Protein AF-A0A839K6C9-F1 (afdb_monomer)

Mean predicted aligned error: 11.96 Å

Solvent-accessible surface area (backbone atoms only — not comparable to full-atom values): 11323 Å² total; per-residue (Å²): 130,83,87,61,96,71,47,70,65,51,48,46,50,73,73,45,67,49,39,46,59,34,72,79,40,53,45,72,58,36,53,51,43,54,54,34,65,72,71,66,47,64,78,58,43,37,62,74,70,63,67,41,96,78,53,93,66,83,67,60,60,38,43,34,44,46,76,67,57,41,56,49,30,36,72,76,70,72,47,45,69,76,54,70,70,45,62,40,71,82,33,51,26,37,64,89,76,75,40,60,39,27,41,30,74,45,50,65,75,45,98,58,79,79,66,88,75,75,49,42,79,82,38,61,43,75,78,55,79,68,84,68,55,74,72,52,48,56,54,36,33,53,50,18,45,53,51,50,50,43,41,69,43,86,71,73,60,71,43,66,68,55,54,51,51,51,51,52,49,52,55,70,70,42,98,77,73,90,84,78,96,74,90,89,85,133

Nearest PDB structures (foldseek):
  8vct-assembly1_X  TM=7.899E-01  e=7.141E-06  Escherichia coli
  8glu-assembly1_X  TM=8.235E-01  e=1.811E-05  Escherichia coli
  8glx-assembly1_X  TM=8.070E-01  e=4.866E-05  Escherichia coli

Sequence (186 aa):
MPDYQYTSDYFVHKHTLFPYIASFLPEDRAREISALMKDGQVSLIYNKSGLISSCSINQNRQFRYCPECMKEDIQNFGEMYWHRLHQITEVLICPKHKVPLQNSRVLMRGAYRQSFIAADEENCISNEAIGFSPDAIEKLFMIAEDVQQVLTREFTYQNIDKHNLSHTIAIISSPTGILNAEIFFG

Foldseek 3Di:
DDDDPDDLVNCCQPVAQLLLLLLPDAPVLSVVLSVCSSVVVVVVNCVSSVVPPPPPDDADQFQKDDPVQQVVCCVPPVFGARDNLSRPRLQQADLVPLAGIAGWPHTCDDPDVPDDDGPDPNRRDGPDGDDDDPVVSVVSSVVSVVSVCSSNDNDDRDDVVNVVVVVVVVVVPDPDDDDDPDDDDD

pLDDT: mean 76.62, std 17.97, range [31.06, 95.12]

Structure (mmCIF, N/CA/C/O backbone):
data_AF-A0A839K6C9-F1
#
_entry.id   AF-A0A839K6C9-F1
#
loop_
_atom_site.group_PDB
_atom_site.id
_atom_site.type_symbol
_atom_site.label_atom_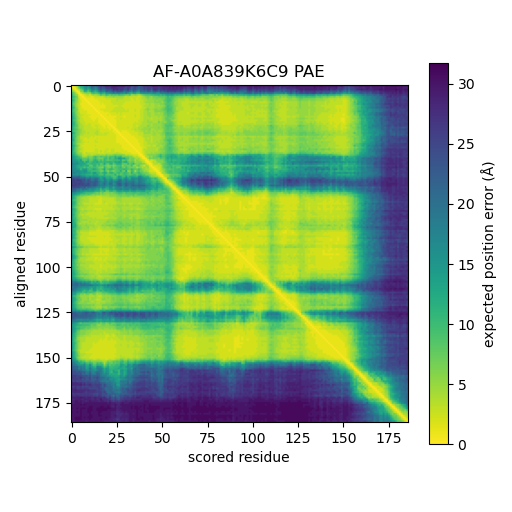id
_atom_site.label_alt_id
_atom_site.label_comp_id
_atom_site.label_asym_id
_atom_site.label_entity_id
_atom_site.label_seq_id
_atom_site.pdbx_PDB_ins_code
_atom_site.Cartn_x
_atom_site.Cartn_y
_atom_site.Cartn_z
_atom_site.occupancy
_atom_site.B_iso_or_equiv
_atom_site.auth_seq_id
_atom_site.auth_comp_id
_atom_site.auth_asym_id
_atom_site.auth_atom_id
_atom_site.pdbx_PDB_model_num
ATOM 1 N N . MET A 1 1 ? -5.765 5.022 -33.689 1.00 49.16 1 MET A N 1
ATOM 2 C CA . MET A 1 1 ? -6.594 4.245 -32.741 1.00 49.16 1 MET A CA 1
ATOM 3 C C . MET A 1 1 ? -7.208 5.249 -31.781 1.00 49.16 1 MET A C 1
ATOM 5 O O . MET A 1 1 ? -6.480 6.169 -31.435 1.00 49.16 1 MET A O 1
ATOM 9 N N . PRO A 1 2 ? -8.511 5.181 -31.469 1.00 49.47 2 PRO A N 1
ATOM 10 C CA . PRO A 1 2 ? -9.180 6.236 -30.711 1.00 49.47 2 PRO A CA 1
ATOM 11 C C . PRO A 1 2 ? -8.609 6.321 -29.290 1.00 49.47 2 PRO A C 1
ATOM 13 O O . PRO A 1 2 ? -8.255 5.293 -28.714 1.00 49.47 2 PRO A O 1
ATOM 16 N N . ASP A 1 3 ? -8.503 7.543 -28.768 1.00 52.16 3 ASP A N 1
ATOM 17 C CA . ASP A 1 3 ? -7.968 7.872 -27.445 1.00 52.16 3 ASP A CA 1
ATOM 18 C C . ASP A 1 3 ? -8.786 7.191 -26.339 1.00 52.16 3 ASP A C 1
ATOM 20 O O . ASP A 1 3 ? -9.810 7.696 -25.878 1.00 52.16 3 ASP A O 1
ATOM 24 N N . TYR A 1 4 ? -8.359 6.001 -25.924 1.00 62.62 4 TYR A N 1
ATOM 25 C CA . TYR A 1 4 ? -8.931 5.332 -24.765 1.00 62.62 4 TYR A CA 1
ATOM 26 C C . TYR A 1 4 ? -8.507 6.105 -23.511 1.00 62.62 4 TYR A C 1
ATOM 28 O O . TYR A 1 4 ? -7.316 6.303 -23.275 1.00 62.62 4 TYR A O 1
ATOM 36 N N . GLN A 1 5 ? -9.473 6.512 -22.681 1.00 73.25 5 GLN A N 1
ATOM 37 C CA . GLN A 1 5 ? -9.220 7.226 -21.418 1.00 73.25 5 GLN A CA 1
ATOM 38 C C . GLN A 1 5 ? -8.332 6.419 -20.447 1.00 73.25 5 GLN A C 1
ATOM 40 O O . GLN A 1 5 ? -7.712 6.984 -19.546 1.00 73.25 5 GLN A O 1
ATOM 45 N N . TYR A 1 6 ? -8.243 5.102 -20.654 1.00 85.81 6 TYR A N 1
ATOM 46 C CA . TYR A 1 6 ? -7.467 4.175 -19.842 1.00 85.81 6 TYR A CA 1
ATOM 47 C C . TYR A 1 6 ? -6.389 3.489 -20.680 1.00 85.81 6 TYR A C 1
ATOM 49 O O . TYR A 1 6 ? -6.687 2.767 -21.630 1.00 85.81 6 TYR A O 1
ATOM 57 N N . THR A 1 7 ? -5.129 3.690 -20.301 1.00 89.94 7 THR A N 1
ATOM 58 C CA . THR A 1 7 ? -3.962 3.042 -20.913 1.00 89.94 7 THR A CA 1
ATOM 59 C C . THR A 1 7 ? -3.408 1.949 -20.000 1.00 89.94 7 THR A C 1
ATOM 61 O O . THR A 1 7 ? -3.684 1.910 -18.800 1.00 89.94 7 THR A O 1
ATOM 64 N N . SER A 1 8 ? -2.564 1.065 -20.533 1.00 88.38 8 SER A N 1
ATOM 65 C CA . SER A 1 8 ? -1.833 0.106 -19.697 1.00 88.38 8 SER A CA 1
ATOM 66 C C . SER A 1 8 ? -0.989 0.812 -18.627 1.00 88.38 8 SER A C 1
ATOM 68 O O . SER A 1 8 ? -0.921 0.361 -17.487 1.00 88.38 8 SER A O 1
ATOM 70 N N . ASP A 1 9 ? -0.392 1.958 -18.970 1.00 87.12 9 ASP A N 1
ATOM 71 C CA . ASP A 1 9 ? 0.349 2.800 -18.028 1.00 87.12 9 ASP A CA 1
ATOM 72 C C . ASP A 1 9 ? -0.535 3.340 -16.908 1.00 87.12 9 ASP A C 1
ATOM 74 O O . ASP A 1 9 ? -0.111 3.333 -15.752 1.00 87.12 9 ASP A O 1
ATOM 78 N N . TYR A 1 10 ? -1.766 3.750 -17.225 1.00 88.50 10 TYR A N 1
ATOM 79 C CA . TYR A 1 10 ? -2.731 4.195 -16.225 1.00 88.50 10 TYR A CA 1
ATOM 80 C C . TYR A 1 10 ? -2.975 3.108 -15.171 1.00 88.50 10 TYR A C 1
ATOM 82 O O . TYR A 1 10 ? -2.842 3.373 -13.975 1.00 88.50 10 TYR A O 1
ATOM 90 N N . PHE A 1 11 ? -3.248 1.869 -15.593 1.00 88.94 11 PHE A N 1
ATOM 91 C CA . PHE A 1 11 ? -3.470 0.766 -14.656 1.00 88.94 11 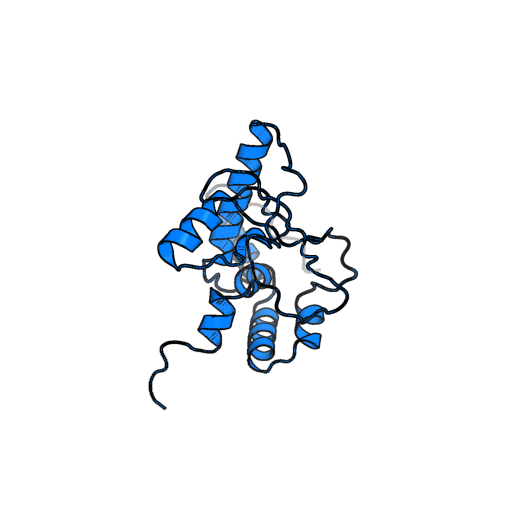PHE A CA 1
ATOM 92 C C . PHE A 1 11 ? -2.224 0.444 -13.831 1.00 88.94 11 PHE A C 1
ATOM 94 O O . PHE A 1 11 ? -2.318 0.325 -12.609 1.00 88.94 11 PHE A O 1
ATOM 101 N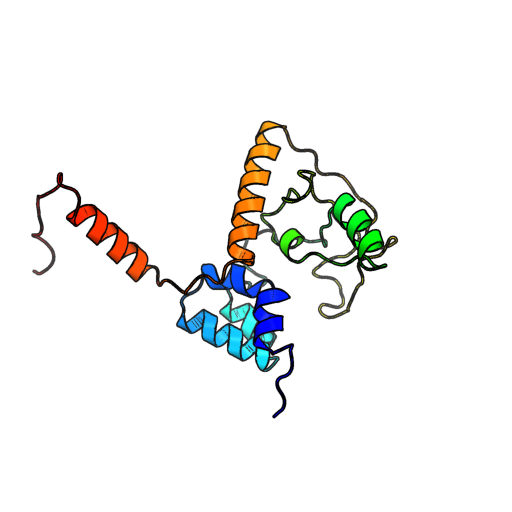 N . VAL A 1 12 ? -1.047 0.386 -14.460 1.00 88.25 12 VAL A N 1
ATOM 102 C CA . VAL A 1 12 ? 0.216 0.126 -13.754 1.00 88.25 12 VAL A CA 1
ATOM 103 C C . VAL A 1 12 ? 0.473 1.185 -12.675 1.00 88.25 12 VAL A C 1
ATOM 105 O O . VAL A 1 12 ? 0.740 0.831 -11.529 1.00 88.25 12 VAL A O 1
ATOM 108 N N . HIS A 1 13 ? 0.327 2.476 -12.975 1.00 87.62 13 HIS A N 1
ATOM 109 C CA . HIS A 1 13 ? 0.690 3.537 -12.029 1.00 87.62 13 HIS A CA 1
ATOM 110 C C . HIS A 1 13 ? -0.411 3.861 -11.008 1.00 87.62 13 HIS A C 1
ATOM 112 O O . HIS A 1 13 ? -0.105 4.232 -9.872 1.00 87.62 13 HIS A O 1
ATOM 118 N N . LYS A 1 14 ? -1.695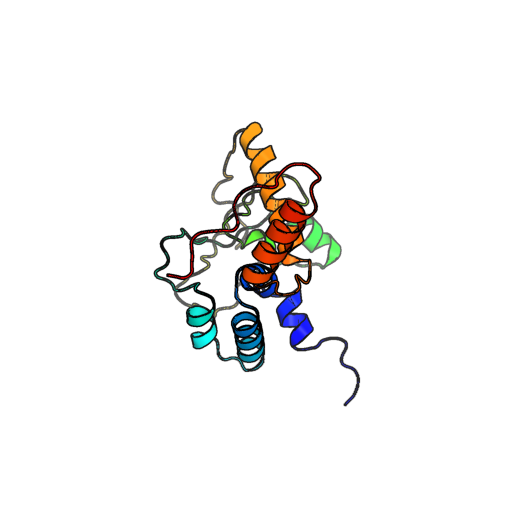 3.722 -11.361 1.00 88.88 14 LYS A N 1
ATOM 119 C CA . LYS A 1 14 ? -2.815 4.102 -10.478 1.00 88.88 14 LYS A CA 1
ATOM 120 C C . LYS A 1 14 ? -3.438 2.929 -9.722 1.00 88.88 14 LYS A C 1
ATOM 122 O O . LYS A 1 14 ? -3.958 3.145 -8.631 1.00 88.88 14 LYS A O 1
ATOM 127 N N . HIS A 1 15 ? -3.321 1.701 -10.230 1.00 88.81 15 HIS A N 1
ATOM 128 C CA . HIS A 1 15 ? -3.989 0.523 -9.660 1.00 88.81 15 HIS A CA 1
ATOM 129 C C . HIS A 1 15 ? -3.031 -0.558 -9.143 1.00 88.81 15 HIS A C 1
ATOM 131 O O . HIS A 1 15 ? -3.479 -1.610 -8.697 1.00 88.81 15 HIS A O 1
ATOM 137 N N . THR A 1 16 ? -1.719 -0.308 -9.136 1.00 89.00 16 THR A N 1
ATOM 138 C CA . THR A 1 16 ? -0.738 -1.234 -8.546 1.00 89.00 16 THR A CA 1
ATOM 139 C C . THR A 1 16 ? 0.179 -0.535 -7.540 1.00 89.00 16 THR A C 1
ATOM 141 O O . THR A 1 16 ? 0.130 0.687 -7.379 1.00 89.00 16 THR A O 1
ATOM 144 N N . LEU A 1 17 ? 1.015 -1.318 -6.852 1.00 88.25 17 LEU A N 1
ATOM 145 C CA . LEU A 1 17 ? 2.085 -0.822 -5.976 1.00 88.25 17 LEU A CA 1
ATOM 146 C C . LEU A 1 17 ? 3.381 -0.487 -6.734 1.00 88.25 17 LEU A C 1
ATOM 148 O O . LEU A 1 17 ? 4.384 -0.157 -6.103 1.00 88.25 17 LEU A O 1
ATOM 152 N N . PHE A 1 18 ? 3.375 -0.555 -8.071 1.00 87.38 18 PHE A N 1
ATOM 153 C CA . PHE A 1 18 ? 4.552 -0.301 -8.900 1.00 87.38 18 PHE A CA 1
ATOM 154 C C . PHE A 1 18 ? 5.250 1.034 -8.593 1.00 87.38 18 PHE A C 1
ATOM 156 O O . PHE A 1 18 ? 6.454 0.977 -8.377 1.00 87.38 18 PHE A O 1
ATOM 163 N N . PRO A 1 19 ? 4.570 2.198 -8.470 1.00 88.44 19 PRO A N 1
ATOM 164 C CA . PRO A 1 19 ? 5.258 3.467 -8.190 1.00 88.44 19 PRO A CA 1
ATOM 165 C C . PRO A 1 19 ? 6.061 3.453 -6.885 1.00 88.44 19 PRO A C 1
ATOM 167 O O . PRO A 1 19 ? 7.173 3.975 -6.822 1.00 88.44 19 PRO A O 1
ATOM 170 N N . TYR A 1 20 ? 5.522 2.797 -5.854 1.00 86.50 20 TYR A N 1
ATOM 171 C CA . TYR A 1 20 ? 6.200 2.662 -4.571 1.00 86.50 20 TYR A CA 1
ATOM 172 C C . TYR A 1 20 ? 7.453 1.795 -4.695 1.00 86.50 20 TYR A C 1
ATOM 174 O O . TYR A 1 20 ? 8.535 2.220 -4.311 1.00 86.50 20 TYR A O 1
ATOM 182 N N . ILE A 1 21 ? 7.330 0.615 -5.308 1.00 83.19 21 ILE A N 1
ATOM 183 C CA . ILE A 1 21 ? 8.463 -0.299 -5.518 1.00 83.19 21 ILE A CA 1
ATOM 184 C C . ILE A 1 21 ? 9.529 0.357 -6.402 1.00 83.19 21 ILE A C 1
ATOM 186 O O . ILE A 1 21 ? 10.720 0.301 -6.107 1.00 83.19 21 ILE A O 1
ATOM 190 N N . ALA A 1 22 ? 9.097 0.994 -7.485 1.00 84.44 22 ALA A N 1
ATOM 191 C CA . ALA A 1 22 ? 9.960 1.583 -8.492 1.00 84.44 22 ALA A CA 1
ATOM 192 C C . ALA A 1 22 ? 10.807 2.745 -7.957 1.00 84.44 22 ALA A C 1
ATOM 194 O O . ALA A 1 22 ? 11.914 2.951 -8.446 1.00 84.44 22 ALA A O 1
ATOM 195 N N . SER A 1 23 ? 10.328 3.451 -6.927 1.00 84.19 23 SER A N 1
ATOM 196 C CA . SER A 1 23 ? 11.060 4.551 -6.280 1.00 84.19 23 SER A CA 1
ATOM 197 C C . SER A 1 23 ? 12.361 4.095 -5.606 1.00 84.19 23 SER A C 1
ATOM 199 O O . SER A 1 23 ? 13.247 4.910 -5.369 1.00 84.19 23 SER A O 1
ATOM 201 N N . PHE A 1 24 ? 12.497 2.794 -5.331 1.00 81.88 24 PHE A N 1
ATOM 202 C CA . PHE A 1 24 ? 13.681 2.188 -4.714 1.00 81.88 24 PHE A CA 1
ATOM 203 C C . PHE A 1 24 ? 14.480 1.307 -5.686 1.00 81.88 24 PHE A C 1
ATOM 205 O O . PHE A 1 24 ? 15.367 0.563 -5.265 1.00 81.88 24 PHE A O 1
ATOM 212 N N . LEU A 1 25 ? 14.169 1.361 -6.986 1.00 80.81 25 LEU A N 1
ATOM 213 C CA . LEU A 1 25 ? 14.855 0.594 -8.022 1.00 80.81 25 LEU A CA 1
ATOM 214 C C . LEU A 1 25 ? 15.623 1.511 -8.986 1.00 80.81 25 LEU A C 1
ATOM 216 O O . LEU A 1 25 ? 15.194 2.634 -9.251 1.00 80.81 25 LEU A O 1
ATOM 220 N N . PRO A 1 26 ? 16.727 1.018 -9.578 1.00 82.56 26 PRO A N 1
ATOM 221 C CA . PRO A 1 26 ? 17.356 1.669 -10.720 1.00 82.56 26 PRO A CA 1
ATOM 222 C C . PRO A 1 26 ? 16.368 1.887 -11.876 1.00 82.56 26 PRO A C 1
ATOM 224 O O . PRO A 1 26 ? 15.479 1.064 -12.115 1.00 82.56 26 PRO A O 1
ATOM 227 N N . GLU A 1 27 ? 16.537 2.991 -12.606 1.00 82.31 27 GLU A N 1
ATOM 228 C CA . GLU A 1 27 ? 15.620 3.427 -13.667 1.00 82.31 27 GLU A CA 1
ATOM 229 C C . GLU A 1 27 ? 15.424 2.380 -14.771 1.00 82.31 27 GLU A C 1
ATOM 231 O O . GLU A 1 27 ? 14.301 2.105 -15.195 1.00 82.31 27 GLU A O 1
ATOM 236 N N . ASP A 1 28 ? 16.518 1.778 -15.227 1.00 83.88 28 ASP A N 1
ATOM 237 C CA . ASP A 1 28 ? 16.540 0.710 -16.222 1.00 83.88 28 ASP A CA 1
ATOM 238 C C . ASP A 1 28 ? 15.693 -0.488 -15.772 1.00 83.88 28 ASP A C 1
ATOM 240 O O . ASP A 1 28 ? 14.843 -0.975 -16.524 1.00 83.88 28 ASP A O 1
ATOM 244 N N . ARG A 1 29 ? 15.844 -0.896 -14.508 1.00 82.50 29 ARG A N 1
ATOM 245 C CA . ARG A 1 29 ? 15.092 -2.010 -13.926 1.00 82.50 29 ARG A CA 1
ATOM 246 C C . ARG A 1 29 ? 13.614 -1.679 -13.754 1.00 82.50 29 ARG A C 1
ATOM 248 O O . ARG A 1 29 ? 12.763 -2.523 -14.022 1.00 82.50 29 ARG A O 1
ATOM 255 N N . ALA A 1 30 ? 13.291 -0.465 -13.318 1.00 85.19 30 ALA A N 1
ATOM 256 C CA . ALA A 1 30 ? 11.906 -0.045 -13.155 1.00 85.19 30 ALA A CA 1
ATOM 257 C C . ALA A 1 30 ? 11.164 0.003 -14.502 1.00 85.19 30 ALA A C 1
ATOM 259 O O . ALA A 1 30 ? 10.045 -0.503 -14.605 1.00 85.19 30 ALA A O 1
ATOM 260 N N . ARG A 1 31 ? 11.804 0.522 -15.560 1.00 85.81 31 ARG A N 1
ATOM 261 C CA . ARG A 1 31 ? 11.245 0.505 -16.923 1.00 85.81 31 ARG A CA 1
ATOM 262 C C . ARG A 1 31 ? 11.022 -0.914 -17.434 1.00 85.81 31 ARG A C 1
ATOM 264 O O . ARG A 1 31 ? 9.970 -1.194 -18.005 1.00 85.81 31 ARG A O 1
ATOM 271 N N . GLU A 1 32 ? 11.978 -1.811 -17.202 1.00 87.25 32 GLU A N 1
ATOM 272 C CA . GLU A 1 32 ? 11.843 -3.217 -17.579 1.00 87.25 32 GLU A CA 1
ATOM 273 C C . GLU A 1 32 ? 10.661 -3.885 -16.858 1.00 87.25 32 GLU A C 1
ATOM 275 O O . GLU A 1 32 ? 9.840 -4.542 -17.495 1.00 87.25 32 GLU A O 1
ATOM 280 N N . ILE A 1 33 ? 10.521 -3.672 -15.546 1.00 85.00 33 ILE A N 1
ATOM 281 C CA . ILE A 1 33 ? 9.386 -4.197 -14.773 1.00 85.00 33 ILE A CA 1
ATOM 282 C C . ILE A 1 33 ? 8.061 -3.642 -15.305 1.00 85.00 33 ILE A C 1
ATOM 284 O O . ILE A 1 33 ? 7.121 -4.412 -15.488 1.00 85.00 33 ILE A O 1
ATOM 288 N N . SER A 1 34 ? 7.987 -2.341 -15.603 1.00 86.56 34 SER A N 1
ATOM 289 C CA . SER A 1 34 ? 6.789 -1.729 -16.191 1.00 86.56 34 SER A CA 1
ATOM 290 C C . SER A 1 34 ? 6.412 -2.384 -17.523 1.00 86.56 34 SER A C 1
ATOM 292 O O . SER A 1 34 ? 5.248 -2.716 -17.735 1.00 86.56 34 SER A O 1
ATOM 294 N N . ALA A 1 35 ? 7.385 -2.653 -18.400 1.00 87.12 35 ALA A N 1
ATOM 295 C CA . ALA A 1 35 ? 7.140 -3.354 -19.660 1.00 87.12 35 ALA A CA 1
ATOM 296 C C . ALA A 1 35 ? 6.624 -4.788 -19.435 1.00 87.12 35 ALA A C 1
ATOM 298 O O . ALA A 1 35 ? 5.627 -5.182 -20.038 1.00 87.12 35 ALA A O 1
ATOM 299 N N . LEU A 1 36 ? 7.230 -5.537 -18.509 1.00 86.75 36 LEU A N 1
ATOM 300 C CA . LEU A 1 36 ? 6.795 -6.896 -18.161 1.00 86.75 36 LEU A CA 1
ATOM 301 C C . LEU A 1 36 ? 5.378 -6.932 -17.567 1.00 86.75 36 LEU A C 1
ATOM 303 O O . LEU A 1 36 ? 4.632 -7.876 -17.823 1.00 86.75 36 LEU A O 1
ATOM 307 N N . MET A 1 37 ? 4.990 -5.909 -16.795 1.00 85.88 37 MET A N 1
ATOM 308 C CA . MET A 1 37 ? 3.631 -5.779 -16.249 1.00 85.88 37 MET A CA 1
ATOM 309 C C . MET A 1 37 ? 2.583 -5.590 -17.347 1.00 85.88 37 MET A C 1
ATOM 311 O O . MET A 1 37 ? 1.473 -6.097 -17.210 1.00 85.88 37 MET A O 1
ATOM 315 N N . LYS A 1 38 ? 2.936 -4.906 -18.441 1.00 85.88 38 LYS A N 1
ATOM 316 C CA . LYS A 1 38 ? 2.050 -4.710 -19.601 1.00 85.88 38 LYS A CA 1
ATOM 317 C C . LYS A 1 38 ? 1.934 -5.962 -20.470 1.00 85.88 38 LYS A C 1
ATOM 319 O O . LYS A 1 38 ? 0.901 -6.163 -21.095 1.00 85.88 38 LYS A O 1
ATOM 324 N N . ASP A 1 39 ? 2.974 -6.792 -20.479 1.00 83.88 39 ASP A N 1
ATOM 325 C CA . ASP A 1 39 ? 3.052 -8.029 -21.267 1.00 83.88 39 ASP A CA 1
ATOM 326 C C . ASP A 1 39 ? 2.517 -9.270 -20.516 1.00 83.88 39 ASP A C 1
ATOM 328 O O . ASP A 1 39 ? 2.395 -10.353 -21.077 1.00 83.88 39 ASP A O 1
ATOM 332 N N . GLY A 1 40 ? 2.178 -9.134 -19.226 1.00 74.25 40 GLY A N 1
ATOM 333 C CA . GLY A 1 40 ? 1.592 -10.214 -18.420 1.00 74.25 40 GLY A CA 1
ATOM 334 C C . GLY A 1 40 ? 2.599 -11.232 -17.865 1.00 74.25 40 GLY A C 1
ATOM 335 O O . GLY A 1 40 ? 2.207 -12.300 -17.392 1.00 74.25 40 GLY A O 1
ATOM 336 N N . GLN A 1 41 ? 3.899 -10.919 -17.859 1.00 73.31 41 GLN A N 1
ATOM 337 C CA . GLN A 1 41 ? 4.962 -11.833 -17.414 1.00 73.31 41 GLN A CA 1
ATOM 338 C C . GLN A 1 41 ? 5.179 -11.802 -15.885 1.00 73.31 41 GLN A C 1
ATOM 340 O O . GLN A 1 41 ? 6.220 -11.383 -15.371 1.00 73.31 41 GLN A O 1
ATOM 345 N N . VAL A 1 42 ? 4.178 -12.283 -15.138 1.00 67.88 42 VAL A N 1
ATOM 346 C CA . VAL A 1 42 ? 4.087 -12.212 -13.662 1.00 67.88 42 VAL A CA 1
ATOM 347 C C . VAL A 1 42 ? 5.287 -12.832 -12.928 1.00 67.88 42 VAL A C 1
ATOM 349 O O . VAL A 1 42 ? 5.764 -12.277 -11.938 1.00 67.88 42 VAL A O 1
ATOM 352 N N . SER A 1 43 ? 5.815 -13.965 -13.399 1.00 64.69 43 SER A N 1
ATOM 353 C CA . SER A 1 43 ? 6.911 -14.690 -12.729 1.00 64.69 43 SER A CA 1
ATOM 354 C C . SER A 1 43 ? 8.245 -13.928 -12.728 1.00 64.69 43 SER A C 1
ATOM 356 O O . SER A 1 43 ? 9.019 -14.032 -11.773 1.00 64.69 43 SER A O 1
ATOM 358 N N . LEU A 1 44 ? 8.514 -13.134 -13.767 1.00 64.25 44 LEU A N 1
ATOM 359 C CA . LEU A 1 44 ? 9.744 -12.348 -13.894 1.00 64.25 44 LEU A CA 1
ATOM 360 C C . LEU A 1 44 ? 9.702 -11.078 -13.037 1.00 64.25 44 LEU A C 1
ATOM 362 O O . LEU A 1 44 ? 10.736 -10.654 -12.518 1.00 64.25 44 LEU A O 1
ATOM 366 N N . ILE A 1 45 ? 8.508 -10.518 -12.823 1.00 66.25 45 ILE A N 1
ATOM 367 C CA . ILE A 1 45 ? 8.298 -9.301 -12.028 1.00 66.25 45 ILE A CA 1
ATOM 368 C C . ILE A 1 45 ? 8.700 -9.518 -10.566 1.00 66.25 45 ILE A C 1
ATOM 370 O O . ILE A 1 45 ? 9.413 -8.689 -10.002 1.00 66.25 45 ILE A O 1
ATOM 374 N N . TYR A 1 46 ? 8.320 -10.642 -9.949 1.00 65.38 46 TYR A N 1
ATOM 375 C CA . TYR A 1 46 ? 8.683 -10.932 -8.551 1.00 65.38 46 TYR A CA 1
ATOM 376 C C . TYR A 1 46 ? 10.194 -11.082 -8.344 1.00 65.38 46 TYR A C 1
ATOM 378 O O . TYR A 1 46 ? 10.726 -10.619 -7.339 1.00 65.38 46 TYR A O 1
ATOM 386 N N . ASN A 1 47 ? 10.891 -11.691 -9.307 1.00 63.44 47 ASN A N 1
ATOM 387 C CA . ASN A 1 47 ? 12.342 -11.848 -9.241 1.00 63.44 47 ASN A CA 1
ATOM 388 C C . ASN A 1 47 ? 13.063 -10.507 -9.426 1.00 63.44 47 ASN A C 1
ATOM 390 O O . ASN A 1 47 ? 13.949 -10.169 -8.646 1.00 63.44 47 ASN A O 1
ATOM 394 N N . LYS A 1 48 ? 12.658 -9.710 -10.424 1.00 63.00 48 LYS A N 1
ATOM 395 C CA . LYS A 1 48 ? 13.306 -8.427 -10.740 1.00 63.00 48 LYS A CA 1
ATOM 396 C C . LYS A 1 48 ? 12.982 -7.315 -9.741 1.00 63.00 48 LYS A C 1
ATOM 398 O O . LYS A 1 48 ? 13.828 -6.460 -9.502 1.00 63.00 48 LYS A O 1
ATOM 403 N N . SER A 1 49 ? 11.803 -7.333 -9.123 1.00 58.59 49 SER A N 1
ATOM 404 C CA . SER A 1 49 ? 11.428 -6.365 -8.077 1.00 58.59 49 SER A CA 1
ATOM 405 C C . SER A 1 49 ? 12.124 -6.608 -6.735 1.00 58.59 49 SER A C 1
ATOM 407 O O . SER A 1 49 ? 11.987 -5.792 -5.831 1.00 58.59 49 SER A O 1
ATOM 409 N N . GLY A 1 50 ? 12.848 -7.723 -6.572 1.00 60.12 50 GLY A N 1
ATOM 410 C CA . GLY A 1 50 ? 13.444 -8.097 -5.288 1.00 60.12 50 GLY A CA 1
ATOM 411 C C . GLY A 1 50 ? 12.416 -8.531 -4.236 1.00 60.12 50 GLY A C 1
ATOM 412 O O . GLY A 1 50 ? 12.793 -8.860 -3.117 1.00 60.12 50 GLY A O 1
ATOM 413 N N . LEU A 1 51 ? 11.127 -8.615 -4.592 1.00 61.34 51 LEU A N 1
ATOM 414 C CA . LEU A 1 51 ? 10.033 -9.082 -3.729 1.00 61.34 51 LEU A CA 1
ATOM 415 C C . LEU A 1 51 ? 9.952 -10.616 -3.664 1.00 61.34 51 LEU A C 1
ATOM 417 O O . LEU A 1 51 ? 8.868 -11.200 -3.543 1.00 61.34 51 LEU A O 1
ATOM 421 N N . ILE A 1 52 ? 11.103 -11.283 -3.774 1.00 55.84 52 ILE A N 1
ATOM 422 C CA . ILE A 1 52 ? 11.208 -12.739 -3.750 1.00 55.84 52 ILE A CA 1
ATOM 423 C C . ILE A 1 52 ? 10.650 -13.238 -2.413 1.00 55.84 52 ILE A C 1
ATOM 425 O O . ILE A 1 52 ? 10.888 -12.663 -1.353 1.00 55.84 52 ILE A O 1
ATOM 429 N N . SER A 1 53 ? 9.915 -14.349 -2.462 1.00 48.75 53 SER A N 1
ATOM 430 C CA . SER A 1 53 ? 9.246 -14.972 -1.305 1.00 48.75 53 SER A CA 1
ATOM 431 C C . SER A 1 53 ? 10.190 -15.404 -0.165 1.00 48.75 53 SER A C 1
ATOM 433 O O . SER A 1 53 ? 9.709 -15.889 0.852 1.00 48.75 53 SER A O 1
ATOM 435 N N . SER A 1 54 ? 11.507 -15.259 -0.340 1.00 46.31 54 SER A N 1
ATOM 436 C CA . SER A 1 54 ? 12.564 -15.563 0.630 1.00 46.31 54 SER A CA 1
ATOM 437 C C . SER A 1 54 ? 13.160 -14.322 1.309 1.00 46.31 54 SER A C 1
ATOM 439 O O . SER A 1 54 ? 14.080 -14.463 2.111 1.00 46.31 54 SER A O 1
ATOM 441 N N . CYS A 1 55 ? 12.694 -13.107 0.993 1.00 45.47 55 CYS A N 1
ATOM 442 C CA . CYS A 1 55 ? 13.134 -11.907 1.703 1.00 45.47 55 CYS A CA 1
ATOM 443 C C . CYS A 1 55 ? 12.619 -11.938 3.149 1.00 45.47 55 CYS A C 1
ATOM 445 O O . CYS A 1 55 ? 11.430 -12.127 3.385 1.00 45.47 55 CYS A O 1
ATOM 447 N N . SER A 1 56 ? 13.517 -11.708 4.112 1.00 49.25 56 SER A N 1
ATOM 448 C CA . SER A 1 56 ? 13.281 -11.781 5.567 1.00 49.25 56 SER A CA 1
ATOM 449 C C . SER A 1 56 ? 12.325 -10.708 6.130 1.00 49.25 56 SER A C 1
ATOM 451 O O . SER A 1 56 ? 12.263 -10.501 7.342 1.00 49.25 56 SER A O 1
ATOM 453 N N . ILE A 1 57 ? 11.600 -10.001 5.262 1.00 57.72 57 ILE A N 1
ATOM 454 C CA . ILE A 1 57 ? 10.639 -8.963 5.625 1.00 57.72 57 ILE A CA 1
ATOM 455 C C . ILE A 1 57 ? 9.293 -9.657 5.840 1.00 57.72 57 ILE A C 1
ATOM 457 O O . ILE A 1 57 ? 8.774 -10.310 4.933 1.00 57.72 57 ILE A O 1
ATOM 461 N N . ASN A 1 58 ? 8.731 -9.530 7.043 1.00 62.66 58 ASN A N 1
ATOM 462 C CA . ASN A 1 58 ? 7.418 -10.081 7.371 1.00 62.66 58 ASN A CA 1
ATOM 463 C C . ASN A 1 58 ? 6.341 -9.393 6.527 1.00 62.66 58 ASN A C 1
ATOM 465 O O . ASN A 1 58 ? 5.852 -8.326 6.880 1.00 62.66 58 ASN A O 1
ATOM 469 N N . GLN A 1 59 ? 5.982 -10.004 5.400 1.00 69.00 59 GLN A N 1
ATOM 470 C CA . GLN A 1 59 ? 4.889 -9.523 4.566 1.00 69.00 59 GLN A CA 1
ATOM 471 C C . GLN A 1 59 ? 3.551 -9.661 5.293 1.00 69.00 59 GLN A C 1
ATOM 473 O O . GLN A 1 59 ? 3.354 -10.562 6.116 1.00 69.00 59 GLN A O 1
ATOM 478 N N . ASN A 1 60 ? 2.608 -8.798 4.921 1.00 76.19 60 ASN A N 1
ATOM 479 C CA . ASN A 1 60 ? 1.226 -8.898 5.363 1.00 76.19 60 ASN A CA 1
ATOM 480 C C . ASN A 1 60 ? 0.666 -10.286 5.048 1.00 76.19 60 ASN A C 1
ATOM 482 O O . ASN A 1 60 ? 0.607 -10.717 3.895 1.00 76.19 60 ASN A O 1
ATOM 486 N N . ARG A 1 61 ? 0.264 -11.007 6.096 1.00 82.94 61 ARG A N 1
ATOM 487 C CA . ARG A 1 61 ? -0.358 -12.327 5.945 1.00 82.94 61 ARG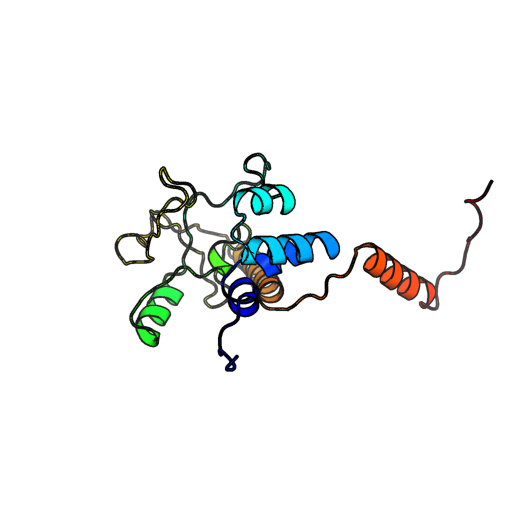 A CA 1
ATOM 488 C C . ARG A 1 61 ? -1.800 -12.209 5.475 1.00 82.94 61 ARG A C 1
ATOM 490 O O . ARG A 1 61 ? -2.257 -13.059 4.717 1.00 82.94 61 ARG A O 1
ATOM 497 N N . GLN A 1 62 ? -2.486 -11.158 5.912 1.00 87.94 62 GLN A N 1
ATOM 498 C CA . GLN A 1 62 ? -3.891 -10.883 5.638 1.00 87.94 62 GLN A CA 1
ATOM 499 C C . GLN A 1 62 ? -4.042 -9.544 4.924 1.00 87.94 62 GLN A C 1
ATOM 501 O O . GLN A 1 62 ? -3.215 -8.650 5.116 1.00 87.94 62 GLN A O 1
ATOM 506 N N . PHE A 1 63 ? -5.101 -9.396 4.128 1.00 89.38 63 PHE A N 1
ATOM 507 C CA . PHE A 1 63 ? -5.458 -8.084 3.593 1.00 89.38 63 PHE A CA 1
ATOM 508 C C . PHE A 1 63 ? -5.860 -7.156 4.731 1.00 89.38 63 PHE A C 1
ATOM 510 O O . PHE A 1 63 ? -6.556 -7.574 5.663 1.00 89.38 63 PHE A O 1
ATOM 517 N N . ARG A 1 64 ? -5.437 -5.896 4.640 1.00 91.56 64 ARG A N 1
ATOM 518 C CA . ARG A 1 64 ? -5.753 -4.871 5.636 1.00 91.56 64 ARG A CA 1
ATOM 519 C C . ARG A 1 64 ? -6.762 -3.870 5.116 1.00 91.56 64 ARG A C 1
ATOM 521 O O . ARG A 1 64 ? -6.778 -3.554 3.926 1.00 91.56 64 ARG A O 1
ATOM 528 N N . TYR A 1 65 ? -7.577 -3.344 6.019 1.00 92.88 65 TYR A N 1
ATOM 529 C CA . TYR A 1 65 ? -8.590 -2.355 5.687 1.00 92.88 65 TYR A CA 1
ATOM 530 C C . TYR A 1 65 ? -8.804 -1.338 6.807 1.00 92.88 65 TYR A C 1
ATOM 532 O O . TYR A 1 65 ? -8.426 -1.554 7.957 1.00 92.88 65 TYR A O 1
ATOM 540 N N . CYS A 1 66 ? -9.414 -0.212 6.442 1.00 93.69 66 CYS A N 1
ATOM 541 C CA . CYS A 1 66 ? -9.887 0.800 7.376 1.00 93.69 66 CYS A CA 1
ATOM 542 C C . CYS A 1 66 ? -11.421 0.713 7.437 1.00 93.69 66 CYS A C 1
ATOM 544 O O . CYS A 1 66 ? -12.050 0.824 6.380 1.00 93.69 66 CYS A O 1
ATOM 546 N N . PRO A 1 67 ? -12.035 0.546 8.622 1.00 91.44 67 PRO A N 1
ATOM 547 C CA . PRO A 1 67 ? -13.492 0.463 8.742 1.00 91.44 67 PRO A CA 1
ATOM 548 C C . PRO A 1 67 ? -14.193 1.765 8.325 1.00 91.44 67 PRO A C 1
ATOM 550 O O . PRO A 1 67 ? -15.298 1.722 7.794 1.00 91.44 67 PRO A O 1
ATOM 553 N N . GLU A 1 68 ? -13.550 2.922 8.511 1.00 93.81 68 GLU A N 1
ATOM 554 C CA . GLU A 1 68 ? -14.107 4.210 8.079 1.00 93.81 68 GLU A CA 1
ATOM 555 C C . GLU A 1 68 ? -14.019 4.394 6.557 1.00 93.81 68 GLU A C 1
ATOM 557 O O . GLU A 1 68 ? -14.990 4.842 5.953 1.00 93.81 68 GLU A O 1
ATOM 562 N N . CYS A 1 69 ? -12.926 3.957 5.907 1.00 94.31 69 CYS A N 1
ATOM 563 C CA . CYS A 1 69 ? -12.860 3.948 4.438 1.00 94.31 69 CYS A CA 1
ATOM 564 C C . CYS A 1 69 ? -13.978 3.094 3.843 1.00 94.31 69 CYS A C 1
ATOM 566 O O . CYS A 1 69 ? -14.598 3.514 2.880 1.00 94.31 69 CYS A O 1
ATOM 568 N N . MET A 1 70 ? -14.280 1.934 4.430 1.00 92.12 70 MET A N 1
ATOM 569 C CA . MET A 1 70 ? -15.340 1.064 3.911 1.00 92.12 70 MET A CA 1
ATOM 570 C C . MET A 1 70 ? -16.711 1.726 3.936 1.00 92.12 70 MET A C 1
ATOM 572 O O . MET A 1 70 ? -17.453 1.627 2.963 1.00 92.12 70 MET A O 1
ATOM 576 N N . LYS A 1 71 ? -17.042 2.434 5.021 1.00 92.62 71 LYS A N 1
ATOM 577 C CA . LYS A 1 71 ? -18.298 3.191 5.106 1.00 92.62 71 LYS A CA 1
ATOM 578 C C . LYS A 1 71 ? -18.374 4.247 4.006 1.00 92.62 71 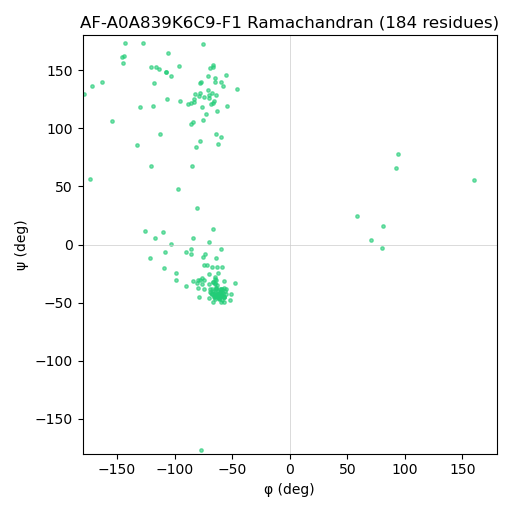LYS A C 1
ATOM 580 O O . LYS A 1 71 ? -19.414 4.388 3.371 1.00 92.62 71 LYS A O 1
ATOM 585 N N . GLU A 1 72 ? -17.280 4.966 3.771 1.00 95.12 72 GLU A N 1
ATOM 586 C CA . GLU A 1 72 ? -17.203 5.960 2.699 1.00 95.12 72 GLU A CA 1
ATOM 587 C C . GLU A 1 72 ? -17.271 5.321 1.307 1.00 95.12 72 GLU A C 1
ATOM 589 O O . GLU A 1 72 ? -17.922 5.870 0.423 1.00 95.12 72 GLU A O 1
ATOM 594 N N . ASP A 1 73 ? -16.626 4.176 1.092 1.00 94.31 73 ASP A N 1
ATOM 595 C CA . ASP A 1 73 ? -16.624 3.485 -0.198 1.00 94.31 73 ASP A CA 1
ATOM 596 C C . ASP A 1 73 ? -18.035 2.994 -0.550 1.00 94.31 73 ASP A C 1
ATOM 598 O O . ASP A 1 73 ? -18.524 3.268 -1.645 1.00 94.31 73 ASP A O 1
ATOM 602 N N . ILE A 1 74 ? -18.748 2.394 0.410 1.00 93.12 74 ILE A N 1
ATOM 603 C CA . ILE A 1 74 ? -20.153 1.992 0.244 1.00 93.12 74 ILE A CA 1
ATOM 604 C C . ILE A 1 74 ? -21.033 3.207 -0.074 1.00 93.12 74 ILE A C 1
ATOM 606 O O . ILE A 1 74 ? -21.883 3.140 -0.957 1.00 93.12 74 ILE A O 1
ATOM 610 N N . GLN A 1 75 ? -20.830 4.334 0.614 1.00 94.88 75 GLN A N 1
ATOM 611 C CA . GLN A 1 75 ? -21.615 5.550 0.379 1.00 94.88 75 GLN A CA 1
ATOM 612 C C . GLN A 1 75 ? -21.356 6.176 -0.998 1.00 94.88 75 GLN A C 1
ATOM 614 O O . GLN A 1 75 ? -22.288 6.686 -1.615 1.00 94.88 75 GLN A O 1
ATOM 619 N N . ASN A 1 76 ? -20.109 6.159 -1.473 1.00 94.56 76 ASN A N 1
ATOM 620 C CA . ASN A 1 76 ? -19.716 6.842 -2.707 1.00 94.56 76 ASN A CA 1
ATOM 621 C C . ASN A 1 76 ? -19.855 5.964 -3.958 1.00 94.56 76 ASN A C 1
ATOM 623 O O . ASN A 1 76 ? -20.180 6.476 -5.028 1.00 94.56 76 ASN A O 1
ATOM 627 N N . PHE A 1 77 ? -19.588 4.663 -3.836 1.00 92.50 77 PHE A N 1
ATOM 628 C CA . PHE A 1 77 ? -19.480 3.734 -4.964 1.00 92.50 77 PHE A CA 1
ATOM 629 C C . PHE A 1 77 ? -20.466 2.564 -4.886 1.00 92.50 77 PHE A C 1
ATOM 631 O O . PHE A 1 77 ? -20.645 1.861 -5.875 1.00 92.50 77 PHE A O 1
ATOM 638 N N . GLY A 1 78 ? -21.128 2.356 -3.743 1.00 92.75 78 GLY A N 1
ATOM 639 C CA . GLY A 1 78 ? -22.055 1.239 -3.532 1.00 92.75 78 GLY A CA 1
ATOM 640 C C . GLY A 1 78 ? -21.374 -0.093 -3.213 1.00 92.75 78 GLY A C 1
ATOM 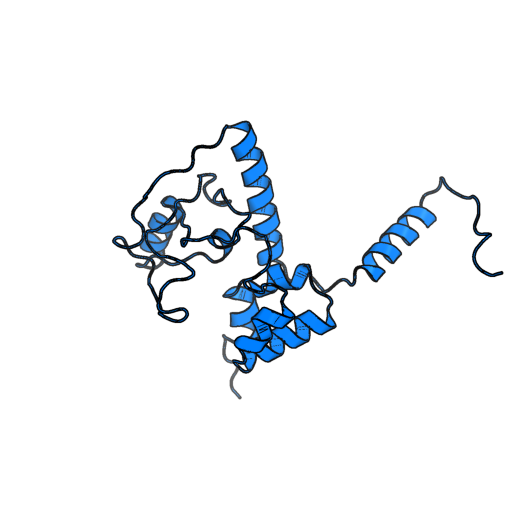641 O O . GLY A 1 78 ? -22.058 -1.072 -2.930 1.00 92.75 78 GLY A O 1
ATOM 642 N N . GLU A 1 79 ? -20.043 -0.134 -3.216 1.00 92.12 79 GLU A N 1
ATOM 643 C CA . GLU A 1 79 ? -19.248 -1.311 -2.883 1.00 92.12 79 GLU A CA 1
ATOM 644 C C . GLU A 1 79 ? -17.964 -0.910 -2.156 1.00 92.12 79 GLU A C 1
ATOM 646 O O . GLU A 1 79 ? -17.469 0.211 -2.291 1.00 92.12 79 GLU A O 1
ATOM 651 N N . MET A 1 80 ? -17.417 -1.840 -1.379 1.00 92.69 80 MET A N 1
ATOM 652 C CA . MET A 1 80 ? -16.121 -1.671 -0.733 1.00 92.69 80 MET A CA 1
ATOM 653 C C . MET A 1 80 ? -15.020 -2.324 -1.576 1.00 92.69 80 MET A C 1
ATOM 655 O O . MET A 1 80 ? -15.259 -3.277 -2.314 1.00 92.69 80 MET A O 1
ATOM 659 N N . TYR A 1 81 ? -13.787 -1.833 -1.455 1.00 92.75 81 TYR A N 1
ATOM 660 C CA . TYR A 1 81 ? -12.652 -2.389 -2.190 1.00 92.75 81 TYR A CA 1
ATOM 661 C C . TYR A 1 81 ? -11.359 -2.356 -1.376 1.00 92.75 81 TYR A C 1
ATOM 663 O O . TYR A 1 81 ? -11.200 -1.628 -0.392 1.00 92.75 81 TYR A O 1
ATOM 671 N N . TRP A 1 82 ? -10.387 -3.160 -1.806 1.00 92.56 82 TRP A N 1
ATOM 672 C CA . TRP A 1 82 ? -9.060 -3.169 -1.205 1.00 92.56 82 TRP A CA 1
ATOM 673 C C . TRP A 1 82 ? -8.264 -1.942 -1.643 1.00 92.56 82 TRP A C 1
ATOM 675 O O . TRP A 1 82 ? -7.756 -1.863 -2.762 1.00 92.56 82 TRP A O 1
ATOM 685 N N . HIS A 1 83 ? -8.085 -0.989 -0.734 1.00 93.25 83 HIS A N 1
ATOM 686 C CA . HIS A 1 83 ? -7.178 0.133 -0.963 1.00 93.25 83 HIS A CA 1
ATOM 687 C C . HIS A 1 83 ? -5.736 -0.368 -1.052 1.00 93.25 83 HIS A C 1
ATOM 689 O O . HIS A 1 83 ? -5.221 -0.972 -0.105 1.00 93.25 83 HIS A O 1
ATOM 695 N N . ARG A 1 84 ? -5.053 -0.067 -2.165 1.00 91.94 84 ARG A N 1
ATOM 696 C CA . ARG A 1 84 ? -3.651 -0.469 -2.388 1.00 91.94 84 ARG A CA 1
ATOM 697 C C . ARG A 1 84 ? -2.713 0.006 -1.275 1.00 91.94 84 ARG A C 1
ATOM 699 O O . ARG A 1 84 ? -1.844 -0.743 -0.847 1.00 91.94 84 ARG A O 1
ATOM 706 N N . LEU A 1 85 ? -2.932 1.218 -0.764 1.00 93.38 85 LEU A N 1
ATOM 707 C CA . LEU A 1 85 ? -2.108 1.833 0.276 1.00 93.38 85 LEU A CA 1
ATOM 708 C C . LEU A 1 85 ? -2.106 1.013 1.573 1.00 93.38 85 LEU A C 1
ATOM 710 O O . LEU A 1 85 ? -1.060 0.839 2.186 1.00 93.38 85 LEU A O 1
ATOM 714 N N . HIS A 1 86 ? -3.254 0.440 1.948 1.00 93.00 86 HIS A N 1
ATOM 715 C CA . HIS A 1 86 ? -3.379 -0.387 3.152 1.00 93.00 86 HIS A CA 1
ATOM 716 C C . HIS A 1 86 ? -2.604 -1.712 3.052 1.00 93.00 86 HIS A C 1
ATOM 718 O O . HIS A 1 86 ? -2.303 -2.333 4.074 1.00 93.00 86 HIS A O 1
ATOM 724 N N . GLN A 1 87 ? -2.257 -2.149 1.835 1.00 91.25 87 GLN A N 1
ATOM 725 C CA . GLN A 1 87 ? -1.551 -3.413 1.607 1.00 91.25 87 GLN A CA 1
ATOM 726 C C . GLN A 1 87 ? -0.027 -3.293 1.720 1.00 91.25 87 GLN A C 1
ATOM 728 O O . GLN A 1 87 ? 0.654 -4.318 1.725 1.00 91.25 87 GLN A O 1
ATOM 733 N N . ILE A 1 88 ? 0.520 -2.079 1.835 1.00 89.06 88 ILE A N 1
ATOM 734 C CA . ILE A 1 88 ? 1.954 -1.855 2.060 1.00 89.06 88 ILE A CA 1
ATOM 735 C C . ILE A 1 88 ? 2.282 -2.194 3.513 1.00 89.06 88 ILE A C 1
ATOM 737 O O . ILE A 1 88 ? 1.620 -1.677 4.409 1.00 89.06 88 ILE A O 1
ATOM 741 N N . THR A 1 89 ? 3.275 -3.058 3.748 1.00 86.19 89 THR A N 1
ATOM 742 C CA . THR A 1 89 ? 3.628 -3.636 5.061 1.00 86.19 89 THR A CA 1
ATOM 743 C C . THR A 1 89 ? 3.804 -2.582 6.155 1.00 86.19 89 THR A C 1
ATOM 745 O O . THR A 1 89 ? 3.278 -2.750 7.257 1.00 86.19 89 THR A O 1
ATOM 748 N N . GLU A 1 90 ? 4.462 -1.476 5.829 1.00 87.31 90 GLU A N 1
ATOM 749 C CA . GLU A 1 90 ? 4.811 -0.382 6.735 1.00 87.31 90 GLU A CA 1
ATOM 750 C C . GLU A 1 90 ? 3.609 0.507 7.102 1.00 87.31 90 GLU A C 1
ATOM 752 O O . GLU A 1 90 ? 3.642 1.214 8.108 1.00 87.31 90 GLU A O 1
ATOM 757 N N . VAL A 1 91 ? 2.519 0.450 6.327 1.00 91.75 91 VAL A N 1
ATOM 758 C CA . VAL A 1 91 ? 1.299 1.219 6.594 1.00 91.75 91 VAL A CA 1
ATOM 759 C C . VAL A 1 91 ? 0.443 0.460 7.601 1.00 91.75 91 VAL A C 1
ATOM 761 O O . VAL A 1 91 ? -0.189 -0.544 7.272 1.00 91.75 91 VAL A O 1
ATOM 764 N N . LEU A 1 92 ? 0.434 0.947 8.841 1.00 92.56 92 LEU A N 1
ATOM 765 C CA . LEU A 1 92 ? -0.336 0.381 9.958 1.00 92.56 92 LEU A CA 1
ATOM 766 C C . LEU A 1 92 ? -1.512 1.264 10.388 1.00 92.56 92 LEU A C 1
ATOM 768 O O . LEU A 1 92 ? -2.451 0.776 11.013 1.00 92.56 92 LEU A O 1
ATOM 772 N N . ILE A 1 93 ? -1.472 2.547 10.032 1.00 93.94 93 ILE A N 1
ATOM 773 C CA . ILE A 1 93 ? -2.506 3.542 10.314 1.00 93.94 93 ILE A CA 1
ATOM 774 C C . ILE A 1 93 ? -3.051 4.047 8.978 1.00 93.94 93 ILE A C 1
ATOM 776 O O . ILE A 1 93 ? -2.289 4.275 8.039 1.00 93.94 93 ILE A O 1
ATOM 780 N N . CYS A 1 94 ? -4.366 4.234 8.880 1.00 95.06 94 CYS A N 1
ATOM 781 C CA . CYS A 1 94 ? -4.974 4.886 7.725 1.00 95.06 94 CYS A CA 1
ATOM 782 C C . CYS A 1 94 ? -4.585 6.378 7.706 1.00 95.06 94 CYS A C 1
ATOM 784 O O . CYS A 1 94 ? -4.952 7.092 8.642 1.00 95.06 94 CYS A O 1
ATOM 786 N N . PRO A 1 95 ? -3.923 6.897 6.653 1.00 94.19 95 PRO A N 1
ATOM 787 C CA . PRO A 1 95 ? -3.556 8.313 6.599 1.00 94.19 95 PRO A CA 1
ATOM 788 C C . PRO A 1 95 ? -4.764 9.237 6.378 1.00 94.19 95 PRO A C 1
ATOM 790 O O . PRO A 1 95 ? -4.703 10.425 6.670 1.00 94.19 95 PRO A O 1
ATOM 793 N N . LYS A 1 96 ? -5.903 8.708 5.914 1.00 94.88 96 LYS A N 1
ATOM 794 C CA . LYS A 1 96 ? -7.140 9.490 5.777 1.00 94.88 96 LYS A CA 1
ATOM 795 C C . LYS A 1 96 ? -7.867 9.667 7.113 1.00 94.88 96 LYS A C 1
ATOM 797 O O . LYS A 1 96 ? -8.298 10.767 7.439 1.00 94.88 96 LYS A O 1
ATOM 802 N N . HIS A 1 97 ? -7.996 8.589 7.889 1.00 94.12 97 HIS A N 1
ATOM 803 C CA . HIS A 1 97 ? -8.842 8.552 9.094 1.00 94.12 97 HIS A CA 1
ATOM 804 C C . HIS A 1 97 ? -8.072 8.517 10.413 1.00 94.12 97 HIS A C 1
ATOM 806 O O . HIS A 1 97 ? -8.691 8.608 11.466 1.00 94.12 97 HIS A O 1
ATOM 812 N N . LYS A 1 98 ? -6.740 8.384 10.380 1.00 92.94 98 LYS A N 1
ATOM 813 C CA . LYS A 1 98 ? -5.861 8.310 11.565 1.00 92.94 98 LYS A CA 1
ATOM 814 C C . LYS A 1 98 ? -6.188 7.162 12.526 1.00 92.94 98 LYS A C 1
ATOM 816 O O . LYS A 1 98 ? -5.861 7.224 13.708 1.00 92.94 98 LYS A O 1
ATOM 821 N N . VAL A 1 99 ? -6.812 6.099 12.020 1.00 92.00 99 VAL A N 1
ATOM 822 C CA . VAL A 1 99 ? -7.155 4.899 12.796 1.00 92.00 99 VAL A CA 1
ATOM 823 C C . VAL A 1 99 ? -6.256 3.719 12.418 1.00 92.00 99 VAL A C 1
ATOM 825 O O . VAL A 1 99 ? -5.850 3.623 11.254 1.00 92.00 99 VAL A O 1
ATOM 828 N N . PRO A 1 100 ? -5.956 2.803 13.357 1.00 92.75 100 PRO A N 1
ATOM 829 C CA . PRO A 1 100 ? -5.261 1.563 13.041 1.00 92.75 100 PRO A CA 1
ATOM 830 C C . PRO A 1 100 ? -6.009 0.730 12.003 1.00 92.75 100 PRO A C 1
ATOM 832 O O . PRO A 1 100 ? -7.229 0.568 12.075 1.00 92.75 100 PRO A O 1
ATOM 835 N N . LEU A 1 101 ? -5.263 0.185 11.044 1.00 92.56 101 LEU A N 1
ATOM 836 C CA . LEU A 1 101 ? -5.802 -0.753 10.069 1.00 92.56 101 LEU A CA 1
ATOM 837 C C . LEU A 1 101 ? -6.125 -2.093 10.735 1.00 92.56 101 LEU A C 1
ATOM 839 O O . LEU A 1 101 ? -5.414 -2.559 11.626 1.00 92.56 101 LEU A O 1
ATOM 843 N N . GLN A 1 102 ? -7.191 -2.728 10.261 1.00 91.94 102 GLN A N 1
ATOM 844 C CA . GLN A 1 102 ? -7.656 -4.026 10.733 1.00 91.94 102 GLN A CA 1
ATOM 845 C C . GLN A 1 102 ? -7.273 -5.121 9.740 1.00 91.94 102 GLN A C 1
ATOM 847 O O . GLN A 1 102 ? -7.265 -4.903 8.526 1.00 91.94 102 GLN A O 1
ATOM 852 N N . ASN A 1 103 ? -6.962 -6.309 10.258 1.00 91.12 103 ASN A N 1
ATOM 853 C CA . ASN A 1 103 ? -6.732 -7.492 9.436 1.00 91.12 103 ASN A CA 1
ATOM 854 C C . ASN A 1 103 ? -8.073 -8.135 9.069 1.00 91.12 103 ASN A C 1
ATOM 856 O O . ASN A 1 103 ? -8.892 -8.416 9.945 1.00 91.12 103 ASN A O 1
ATOM 860 N N . SER A 1 104 ? -8.262 -8.405 7.780 1.00 90.56 104 SER A N 1
ATOM 861 C CA . SER A 1 104 ? -9.376 -9.199 7.258 1.00 90.56 104 SER A CA 1
ATOM 862 C C . SER A 1 104 ? -9.170 -10.694 7.512 1.00 90.56 104 SER A C 1
ATOM 864 O O . SER A 1 104 ? -8.090 -11.152 7.900 1.00 90.56 104 SER A O 1
ATOM 866 N N . ARG A 1 105 ? -10.192 -11.497 7.220 1.00 88.69 105 ARG A N 1
ATOM 867 C CA . ARG A 1 105 ? -10.082 -12.966 7.218 1.00 88.69 105 ARG A CA 1
ATOM 868 C C . ARG A 1 105 ? -9.348 -13.512 5.992 1.00 88.69 105 ARG A C 1
ATOM 870 O O . ARG A 1 105 ? -8.990 -14.688 5.962 1.00 88.69 105 ARG A O 1
ATOM 877 N N . VAL A 1 106 ? -9.094 -12.664 4.999 1.00 87.56 106 VAL A N 1
ATOM 878 C CA . VAL A 1 106 ? -8.521 -13.057 3.716 1.00 87.56 106 VAL A CA 1
ATOM 879 C C . VAL A 1 106 ? -7.004 -13.078 3.805 1.00 87.56 106 VAL A C 1
ATOM 881 O O . VAL A 1 106 ? -6.369 -12.061 4.079 1.00 87.56 106 VAL A O 1
ATOM 884 N N . LEU A 1 107 ? -6.408 -14.236 3.524 1.00 85.12 107 LEU A N 1
ATOM 885 C CA . LEU A 1 107 ? -4.959 -14.378 3.423 1.00 85.12 107 LEU A CA 1
ATOM 886 C C . LEU A 1 107 ? -4.460 -13.840 2.077 1.00 85.12 107 LEU A C 1
ATOM 888 O O . LEU A 1 107 ? -4.938 -14.266 1.028 1.00 85.12 107 LEU A O 1
ATOM 892 N N . MET A 1 108 ? -3.432 -12.985 2.089 1.00 77.69 108 MET A N 1
ATOM 893 C CA . MET A 1 108 ? -2.801 -12.493 0.851 1.00 77.69 108 MET A CA 1
ATOM 894 C C . MET A 1 108 ? -2.111 -13.616 0.066 1.00 77.69 108 MET A C 1
ATOM 896 O O . MET A 1 108 ? -2.007 -13.568 -1.156 1.00 77.69 108 MET A O 1
ATOM 900 N N . ARG A 1 109 ? -1.627 -14.644 0.772 1.00 71.31 109 ARG A N 1
ATOM 901 C CA . ARG A 1 109 ? -1.005 -15.844 0.195 1.00 71.31 109 ARG A CA 1
ATOM 902 C C . ARG A 1 109 ? -1.792 -17.084 0.621 1.00 71.31 109 ARG A C 1
ATOM 904 O O . ARG A 1 109 ? -1.311 -17.890 1.412 1.00 71.31 109 ARG A O 1
ATOM 911 N N . GLY A 1 110 ? -3.023 -17.195 0.126 1.00 62.97 110 GLY A N 1
ATOM 912 C CA . GLY A 1 110 ? -3.867 -18.380 0.296 1.00 62.97 110 GLY A CA 1
ATOM 913 C C . GLY A 1 110 ? -3.477 -19.550 -0.621 1.00 62.97 110 GLY A C 1
ATOM 914 O O . GLY A 1 110 ? -2.523 -19.464 -1.398 1.00 62.97 110 GLY A O 1
ATOM 915 N N . ALA A 1 111 ? -4.248 -20.642 -0.553 1.00 58.78 111 ALA A N 1
ATOM 916 C CA . ALA A 1 111 ? -4.061 -21.834 -1.392 1.00 58.78 111 ALA A CA 1
ATOM 917 C C . ALA A 1 111 ? -4.122 -21.519 -2.902 1.00 58.78 111 ALA A C 1
ATOM 919 O O . ALA A 1 111 ? -3.406 -22.133 -3.692 1.00 58.78 111 ALA A O 1
ATOM 920 N N . TYR A 1 112 ? -4.909 -20.510 -3.289 1.00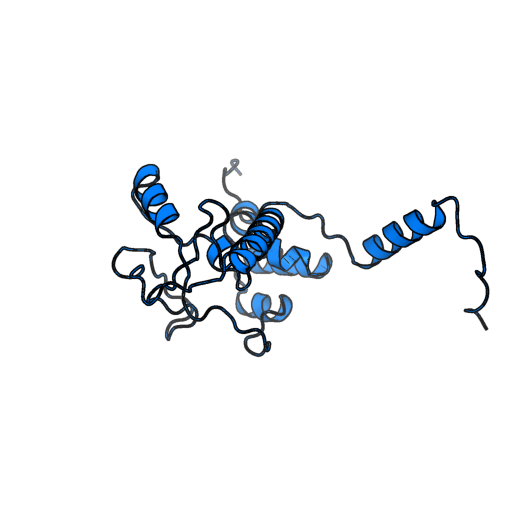 62.22 112 TYR A N 1
ATOM 921 C CA . TYR A 1 112 ? -5.050 -20.036 -4.664 1.00 62.22 112 TYR A CA 1
ATOM 922 C C . TYR A 1 112 ? -4.458 -18.631 -4.800 1.00 62.22 112 TYR A C 1
ATOM 924 O O . TYR A 1 112 ? -5.109 -17.629 -4.531 1.00 62.22 112 TYR A O 1
ATOM 932 N N . ARG A 1 113 ? -3.197 -18.539 -5.235 1.00 63.06 113 ARG A N 1
ATOM 933 C CA . ARG A 1 113 ? -2.446 -17.267 -5.307 1.00 63.06 113 ARG A CA 1
ATOM 934 C C . ARG A 1 113 ? -3.012 -16.227 -6.287 1.00 63.06 113 ARG A C 1
ATOM 936 O O . ARG A 1 113 ? -2.540 -15.098 -6.282 1.00 63.06 113 ARG A O 1
ATOM 943 N N . GLN A 1 114 ? -3.958 -16.610 -7.146 1.00 68.56 114 GLN A N 1
ATOM 944 C CA . GLN A 1 114 ? -4.542 -15.746 -8.181 1.00 68.56 114 GLN A CA 1
ATOM 945 C C . GLN A 1 114 ? -6.074 -15.671 -8.123 1.00 68.56 114 GLN A C 1
ATOM 947 O O . GLN A 1 114 ? -6.694 -15.179 -9.061 1.00 68.56 114 GLN A O 1
ATOM 952 N N . SER A 1 115 ? -6.707 -16.159 -7.051 1.00 77.25 115 SER A N 1
ATOM 953 C CA . SER A 1 115 ? -8.153 -15.993 -6.896 1.00 77.25 115 SER A CA 1
ATOM 954 C C . SER A 1 115 ? -8.490 -14.536 -6.595 1.00 77.25 115 SER A C 1
ATOM 956 O O . SER A 1 115 ? -7.893 -13.934 -5.701 1.00 77.25 115 SER A O 1
ATOM 958 N N . PHE A 1 116 ? -9.480 -13.994 -7.299 1.00 83.56 116 PHE A N 1
ATOM 959 C CA . PHE A 1 116 ? -10.108 -12.738 -6.911 1.00 83.56 116 PHE A CA 1
ATOM 960 C C . PHE A 1 116 ? -10.941 -12.957 -5.644 1.00 83.56 116 PHE A C 1
ATOM 962 O O . PHE A 1 116 ? -11.754 -13.879 -5.592 1.00 83.56 116 PHE A O 1
ATOM 969 N N . ILE A 1 117 ? -10.723 -12.120 -4.630 1.00 88.19 117 ILE A N 1
ATOM 970 C CA . ILE A 1 117 ? -11.501 -12.108 -3.389 1.00 88.19 117 ILE A CA 1
ATOM 971 C C . ILE A 1 117 ? -11.918 -10.662 -3.143 1.00 88.19 117 ILE A C 1
ATOM 973 O O . ILE A 1 117 ? -11.060 -9.782 -3.020 1.00 88.19 117 ILE A O 1
ATOM 977 N N . ALA A 1 118 ? -13.226 -10.417 -3.121 1.00 90.06 118 ALA A N 1
ATOM 978 C CA . ALA A 1 118 ? -13.774 -9.088 -2.907 1.00 90.06 118 ALA A CA 1
ATOM 979 C C . ALA A 1 118 ? -13.530 -8.621 -1.466 1.00 90.06 118 ALA A C 1
ATOM 981 O O . ALA A 1 118 ? -13.420 -9.425 -0.539 1.00 90.06 118 ALA A O 1
ATOM 982 N N . ALA A 1 119 ? -13.438 -7.306 -1.283 1.00 90.62 119 ALA A N 1
ATOM 983 C CA . ALA A 1 119 ? -13.709 -6.742 0.025 1.00 90.62 119 ALA A CA 1
ATOM 984 C C . ALA A 1 119 ? -15.234 -6.765 0.174 1.00 90.62 119 ALA A C 1
ATOM 986 O O . ALA A 1 119 ? -15.939 -6.178 -0.641 1.00 90.62 119 ALA A O 1
ATOM 987 N N . ASP A 1 120 ? -15.741 -7.489 1.159 1.00 90.75 120 ASP A N 1
ATOM 988 C CA . ASP A 1 120 ? -17.160 -7.525 1.508 1.00 90.75 120 ASP A CA 1
ATOM 989 C C . ASP A 1 120 ? -17.310 -7.631 3.033 1.00 90.75 120 ASP A C 1
ATOM 991 O O . ASP A 1 120 ? -16.323 -7.779 3.763 1.00 90.75 120 ASP A O 1
ATOM 995 N N . GLU A 1 121 ? -18.543 -7.534 3.526 1.00 87.44 121 GLU A N 1
ATOM 996 C CA . GLU A 1 121 ? -18.834 -7.588 4.961 1.00 87.44 121 GLU A CA 1
ATOM 997 C C . GLU A 1 121 ? -18.432 -8.926 5.602 1.00 87.44 121 GLU A C 1
ATOM 999 O O . GLU A 1 121 ? -18.145 -8.967 6.797 1.00 87.44 121 GLU A O 1
ATOM 1004 N N . GLU A 1 122 ? -18.362 -10.014 4.828 1.00 88.19 122 GLU A N 1
ATOM 1005 C CA . GLU A 1 122 ? -17.986 -11.344 5.322 1.00 88.19 122 GLU A CA 1
ATOM 1006 C C . GLU A 1 122 ? -16.465 -11.485 5.485 1.00 88.19 122 GLU A C 1
ATOM 1008 O O . GLU A 1 122 ? -15.964 -12.099 6.437 1.00 88.19 122 GLU A O 1
ATOM 1013 N N . ASN A 1 123 ? -15.714 -10.891 4.561 1.00 88.62 123 ASN A N 1
ATOM 1014 C CA . ASN A 1 123 ? -14.260 -10.900 4.527 1.00 88.62 123 ASN A CA 1
ATOM 1015 C C . ASN A 1 123 ? -13.660 -9.854 5.475 1.00 88.62 123 ASN A C 1
ATOM 1017 O O . ASN A 1 123 ? -12.609 -10.093 6.085 1.00 88.62 123 ASN A O 1
ATOM 1021 N N . CYS A 1 124 ? -14.337 -8.719 5.643 1.00 86.50 124 CYS A N 1
ATOM 1022 C CA . CYS A 1 124 ? -13.873 -7.554 6.397 1.00 86.50 124 CYS A CA 1
ATOM 1023 C C . CYS A 1 124 ? -14.425 -7.537 7.825 1.00 86.50 124 CYS A C 1
ATOM 1025 O O . CYS A 1 124 ? -14.914 -6.526 8.329 1.00 86.50 124 CYS A O 1
ATOM 1027 N N . ILE A 1 125 ? -14.321 -8.689 8.485 1.00 83.19 125 ILE A N 1
ATOM 1028 C CA . ILE A 1 125 ? -14.671 -8.857 9.892 1.00 83.19 125 ILE A CA 1
ATOM 1029 C C . ILE A 1 125 ? -13.392 -8.711 10.708 1.00 83.19 125 ILE A C 1
ATOM 1031 O O . ILE A 1 125 ? -12.419 -9.438 10.486 1.00 83.19 125 ILE A O 1
ATOM 1035 N N . SER A 1 126 ? -13.398 -7.777 11.658 1.00 71.56 126 SER A N 1
ATOM 1036 C CA . SER A 1 126 ? -12.230 -7.489 12.483 1.00 71.56 126 SER A CA 1
ATOM 1037 C C . SER A 1 126 ? -11.880 -8.717 13.316 1.00 71.56 126 SER A C 1
ATOM 1039 O O . SER A 1 126 ? -12.651 -9.100 14.197 1.00 71.56 126 SER A O 1
ATOM 1041 N N . ASN A 1 127 ? -10.721 -9.321 13.064 1.00 63.75 127 ASN A N 1
ATOM 1042 C CA . ASN A 1 127 ? -10.247 -10.403 13.923 1.00 63.75 127 ASN A CA 1
ATOM 1043 C C . ASN A 1 127 ? -9.602 -9.864 15.207 1.00 63.75 127 ASN A C 1
ATOM 1045 O O . ASN A 1 127 ? -9.717 -10.523 16.226 1.00 63.75 127 ASN A O 1
ATOM 1049 N N . GLU A 1 128 ? -8.988 -8.675 15.171 1.00 66.00 128 GLU A N 1
ATOM 1050 C CA . GLU A 1 128 ? -8.401 -7.966 16.320 1.00 66.00 128 GLU A CA 1
ATOM 1051 C C . GLU A 1 128 ? -7.983 -6.552 15.874 1.00 66.00 128 GLU A C 1
ATOM 1053 O O . GLU A 1 128 ? -7.400 -6.382 14.798 1.00 66.00 128 GLU A O 1
ATOM 1058 N N . ALA A 1 129 ? -8.272 -5.525 16.678 1.00 66.94 129 ALA A N 1
ATOM 1059 C CA . ALA A 1 129 ? -7.710 -4.193 16.463 1.00 66.94 129 ALA A CA 1
ATOM 1060 C C . ALA A 1 129 ? -6.315 -4.138 17.096 1.00 66.94 129 ALA A C 1
ATOM 1062 O O . ALA A 1 129 ? -6.167 -4.377 18.295 1.00 66.94 129 ALA A O 1
ATOM 1063 N N . ILE A 1 130 ? -5.290 -3.814 16.304 1.00 74.69 130 ILE A N 1
ATOM 1064 C CA . ILE A 1 130 ? -3.941 -3.626 16.840 1.00 74.69 130 ILE A CA 1
ATOM 1065 C C . ILE A 1 130 ? -3.926 -2.301 17.608 1.00 74.69 130 ILE A C 1
ATOM 1067 O O . ILE A 1 130 ? -4.081 -1.227 17.025 1.00 74.69 130 ILE A O 1
ATOM 1071 N N . GLY A 1 131 ? -3.773 -2.386 18.928 1.00 80.44 131 GLY A N 1
ATOM 1072 C CA . GLY A 1 131 ? -3.604 -1.221 19.788 1.00 80.44 131 GLY A CA 1
ATOM 1073 C C . GLY A 1 131 ? -2.169 -0.704 19.728 1.00 80.44 131 GLY A C 1
ATOM 1074 O O . GLY A 1 131 ? -1.226 -1.459 19.954 1.00 80.44 131 GLY A O 1
ATOM 1075 N N . PHE A 1 132 ? -2.007 0.590 19.464 1.00 87.56 132 PHE A N 1
ATOM 1076 C CA . PHE A 1 132 ? -0.722 1.289 19.518 1.00 87.56 132 PHE A CA 1
ATOM 1077 C C . PHE A 1 132 ? -0.764 2.363 20.609 1.00 87.56 132 PHE A C 1
ATOM 1079 O O . PHE A 1 132 ? -1.832 2.892 20.926 1.00 87.56 132 PHE A O 1
ATOM 1086 N N . SER A 1 133 ? 0.390 2.702 21.191 1.00 91.00 133 SER A N 1
ATOM 1087 C CA . SER A 1 133 ? 0.476 3.853 22.096 1.00 91.00 133 SER A CA 1
ATOM 1088 C C . SER A 1 133 ? 0.246 5.164 21.323 1.00 91.00 133 SER A C 1
ATOM 1090 O O . SER A 1 133 ? 0.534 5.213 20.126 1.00 91.00 133 SER A O 1
ATOM 1092 N N . PRO A 1 134 ? -0.220 6.247 21.974 1.00 88.88 134 PRO A N 1
ATOM 1093 C CA . PRO A 1 134 ? -0.465 7.521 21.290 1.00 88.88 134 PRO A CA 1
ATOM 1094 C C . PRO A 1 134 ? 0.758 8.072 20.535 1.00 88.88 134 PRO A C 1
ATOM 1096 O O . PRO A 1 134 ? 0.632 8.479 19.385 1.00 88.88 134 PRO A O 1
ATOM 1099 N N . ASP A 1 135 ? 1.949 8.000 21.140 1.00 90.94 135 ASP A N 1
ATOM 1100 C CA . ASP A 1 135 ? 3.217 8.407 20.507 1.00 90.94 135 ASP A CA 1
ATOM 1101 C C . ASP A 1 135 ? 3.568 7.540 19.282 1.00 90.94 135 ASP A C 1
ATOM 1103 O O . ASP A 1 135 ? 4.051 8.040 18.265 1.00 90.94 135 ASP A O 1
ATOM 1107 N N . ALA A 1 136 ? 3.281 6.235 19.336 1.00 92.69 136 ALA A N 1
ATOM 1108 C CA . ALA A 1 136 ? 3.487 5.354 18.192 1.00 92.69 136 ALA A CA 1
ATOM 1109 C C . ALA A 1 136 ? 2.503 5.663 17.055 1.00 92.69 136 ALA A C 1
ATOM 1111 O O . ALA A 1 136 ? 2.905 5.640 15.895 1.00 92.69 136 ALA A O 1
ATOM 1112 N N . ILE A 1 137 ? 1.240 5.983 17.365 1.00 91.38 137 ILE A N 1
ATOM 1113 C CA . ILE A 1 137 ? 0.231 6.345 16.356 1.00 91.38 137 ILE A CA 1
ATOM 1114 C C . ILE A 1 137 ? 0.684 7.566 15.557 1.00 91.38 137 ILE A C 1
ATOM 1116 O O . ILE A 1 137 ? 0.581 7.548 14.335 1.00 91.38 137 ILE A O 1
ATOM 1120 N N . GLU A 1 138 ? 1.218 8.593 16.217 1.00 92.31 138 GLU A N 1
ATOM 1121 C CA . GLU A 1 138 ? 1.698 9.803 15.542 1.00 92.31 138 GLU A CA 1
ATOM 1122 C C . GLU A 1 138 ? 2.836 9.495 14.558 1.00 92.31 138 GLU A C 1
ATOM 1124 O O . GLU A 1 138 ? 2.791 9.896 13.395 1.00 92.31 138 GLU A O 1
ATOM 1129 N N . LYS A 1 139 ? 3.819 8.693 14.980 1.00 94.31 139 LYS A N 1
ATOM 1130 C CA . LYS A 1 139 ? 4.938 8.276 14.119 1.00 94.31 139 LYS A CA 1
ATOM 1131 C C . LYS A 1 139 ? 4.487 7.401 12.954 1.00 94.31 139 LYS A C 1
ATOM 1133 O O . LYS A 1 139 ? 4.914 7.609 11.822 1.00 94.31 139 LYS A O 1
ATOM 1138 N N . LEU A 1 140 ? 3.610 6.435 13.217 1.00 94.56 140 LEU A N 1
ATOM 1139 C CA . LEU A 1 140 ? 3.063 5.553 12.187 1.00 94.56 140 LEU A CA 1
ATOM 1140 C C . LEU A 1 140 ? 2.172 6.307 11.198 1.00 94.56 140 LEU A C 1
ATOM 1142 O O . LEU A 1 140 ? 2.130 5.952 10.023 1.00 94.56 140 LEU A O 1
ATOM 1146 N N . PHE A 1 141 ? 1.481 7.348 11.658 1.00 94.62 141 PHE A N 1
ATOM 1147 C CA . PHE A 1 141 ? 0.717 8.241 10.801 1.00 94.62 141 PHE A CA 1
ATOM 1148 C C . PHE A 1 141 ? 1.632 9.011 9.840 1.00 94.62 141 PHE A C 1
ATOM 1150 O O . PHE A 1 141 ? 1.379 8.978 8.639 1.00 94.62 141 PHE A O 1
ATOM 1157 N N . MET A 1 142 ? 2.734 9.595 10.329 1.00 94.25 142 MET A N 1
ATOM 1158 C CA . MET A 1 142 ? 3.726 10.261 9.466 1.00 94.25 142 MET A CA 1
ATOM 1159 C C . MET A 1 142 ? 4.290 9.306 8.403 1.00 94.25 142 MET A C 1
ATOM 1161 O O . MET A 1 142 ? 4.324 9.639 7.222 1.00 94.25 142 MET A O 1
ATOM 1165 N N . ILE A 1 143 ? 4.640 8.075 8.796 1.00 94.12 143 ILE A N 1
ATOM 1166 C CA . ILE A 1 143 ? 5.098 7.041 7.853 1.00 94.12 143 ILE A CA 1
ATOM 1167 C C . ILE A 1 143 ? 4.022 6.745 6.799 1.00 94.12 143 ILE A C 1
ATOM 1169 O O . ILE A 1 143 ? 4.330 6.632 5.613 1.00 94.12 143 ILE A O 1
ATOM 1173 N N . ALA A 1 144 ? 2.756 6.621 7.203 1.00 94.75 144 ALA A N 1
ATOM 1174 C CA . ALA A 1 144 ? 1.662 6.353 6.277 1.00 94.75 144 ALA A CA 1
ATOM 1175 C C . ALA A 1 144 ? 1.456 7.496 5.265 1.00 94.75 144 ALA A C 1
ATOM 1177 O O . ALA A 1 144 ? 1.194 7.223 4.090 1.00 94.75 144 ALA A O 1
ATOM 1178 N N . GLU A 1 145 ? 1.602 8.753 5.691 1.00 94.69 145 GLU A N 1
ATOM 1179 C CA . GLU A 1 145 ? 1.551 9.921 4.803 1.00 94.69 145 GLU A CA 1
ATOM 1180 C C . GLU A 1 145 ? 2.724 9.945 3.816 1.00 94.69 145 GLU A C 1
ATOM 1182 O O . GLU A 1 145 ? 2.515 10.164 2.619 1.00 94.69 145 GLU A O 1
ATOM 1187 N N . ASP A 1 146 ? 3.943 9.662 4.276 1.00 92.69 146 ASP A N 1
ATOM 1188 C CA . ASP A 1 146 ? 5.126 9.592 3.414 1.00 92.69 146 ASP A CA 1
ATOM 1189 C C . ASP A 1 146 ? 4.974 8.493 2.358 1.00 92.69 146 ASP A C 1
ATOM 1191 O O . ASP A 1 146 ? 5.158 8.732 1.161 1.00 92.69 146 ASP A O 1
ATOM 1195 N N . VAL A 1 147 ? 4.536 7.301 2.768 1.00 92.19 147 VAL A N 1
ATOM 1196 C CA . VAL A 1 147 ? 4.256 6.193 1.847 1.00 92.19 147 VAL A CA 1
ATOM 1197 C C . VAL A 1 147 ? 3.161 6.572 0.846 1.00 92.19 147 VAL A C 1
ATOM 1199 O O . VAL A 1 147 ? 3.281 6.264 -0.343 1.00 92.19 147 VAL A O 1
ATOM 1202 N N . GLN A 1 148 ? 2.106 7.267 1.280 1.00 92.94 148 GLN A N 1
ATOM 1203 C CA . GLN A 1 148 ? 1.047 7.733 0.384 1.00 92.94 148 GLN A CA 1
ATOM 1204 C C . GLN A 1 148 ? 1.575 8.720 -0.658 1.00 92.94 148 GLN A C 1
ATOM 1206 O O . GLN A 1 148 ? 1.217 8.614 -1.838 1.00 92.94 148 GLN A O 1
ATOM 1211 N N . GLN A 1 149 ? 2.433 9.657 -0.246 1.00 90.81 149 GLN A N 1
ATOM 1212 C CA . GLN A 1 149 ? 3.087 10.588 -1.160 1.00 90.8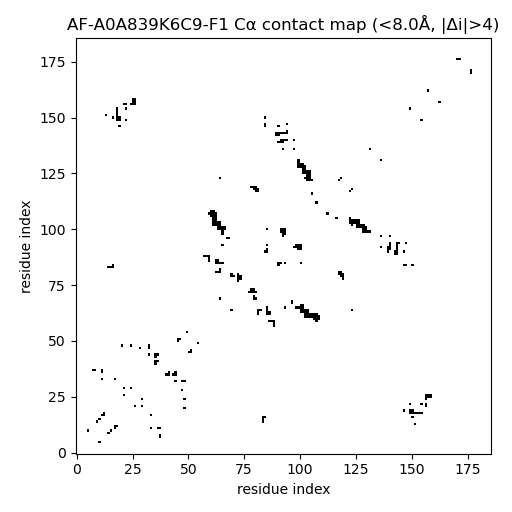1 149 GLN A CA 1
ATOM 1213 C C . GLN A 1 149 ? 3.934 9.831 -2.179 1.00 90.81 149 GLN A C 1
ATOM 1215 O O . GLN A 1 149 ? 3.822 10.112 -3.372 1.00 90.81 149 GLN A O 1
ATOM 1220 N N . VAL A 1 150 ? 4.706 8.832 -1.741 1.00 88.81 150 VAL A N 1
ATOM 1221 C CA . VAL A 1 150 ? 5.545 8.031 -2.639 1.00 88.81 150 VAL A CA 1
ATOM 1222 C C . VAL A 1 150 ? 4.731 7.210 -3.627 1.00 88.81 150 VAL A C 1
ATOM 1224 O O . VAL A 1 150 ? 5.057 7.154 -4.808 1.00 88.81 150 VAL A O 1
ATOM 1227 N N . LEU A 1 151 ? 3.631 6.617 -3.179 1.00 88.62 151 LEU A N 1
ATOM 1228 C CA . LEU A 1 151 ? 2.763 5.811 -4.031 1.00 88.62 151 LEU A CA 1
ATOM 1229 C C . LEU A 1 151 ? 1.977 6.648 -5.058 1.00 88.62 151 LEU A C 1
ATOM 1231 O O . LEU A 1 151 ? 1.531 6.124 -6.084 1.00 88.62 151 LEU A O 1
ATOM 1235 N N . THR A 1 152 ? 1.745 7.928 -4.763 1.00 85.69 152 THR A N 1
ATOM 1236 C CA . THR A 1 152 ? 0.901 8.811 -5.584 1.00 85.69 152 THR A CA 1
ATOM 1237 C C . THR A 1 152 ? 1.714 9.701 -6.518 1.00 85.69 152 THR A C 1
ATOM 1239 O O . THR A 1 152 ? 1.228 10.038 -7.601 1.00 85.69 152 THR A O 1
ATOM 1242 N N . ARG A 1 153 ? 2.934 10.081 -6.124 1.00 77.69 153 ARG A N 1
ATOM 1243 C CA . ARG A 1 153 ? 3.840 10.877 -6.953 1.00 77.69 153 ARG A CA 1
ATOM 1244 C C . ARG A 1 153 ? 4.505 10.003 -8.011 1.00 77.69 153 ARG A C 1
ATOM 1246 O O . ARG A 1 153 ? 4.940 8.888 -7.745 1.00 77.69 153 ARG A O 1
ATOM 1253 N N . GLU A 1 154 ? 4.625 10.546 -9.215 1.00 63.84 154 GLU A N 1
ATOM 1254 C CA . GLU A 1 154 ? 5.513 10.000 -10.236 1.00 63.84 154 GLU A CA 1
ATOM 1255 C C . GLU A 1 154 ? 6.934 10.442 -9.891 1.00 63.84 154 GLU A C 1
ATOM 1257 O O . GLU A 1 154 ? 7.383 11.521 -10.282 1.00 63.84 154 GLU A O 1
ATOM 1262 N N . PHE A 1 155 ? 7.635 9.651 -9.081 1.00 60.09 155 PHE A N 1
ATOM 1263 C CA . PHE A 1 155 ? 9.055 9.893 -8.891 1.00 60.09 155 PHE A CA 1
ATOM 1264 C C . PHE A 1 155 ? 9.780 9.628 -10.206 1.00 60.09 155 PHE A C 1
ATOM 1266 O O . PHE A 1 155 ? 9.722 8.536 -10.771 1.00 60.09 155 PHE A O 1
ATOM 1273 N N . THR A 1 156 ? 10.468 10.655 -10.702 1.00 52.53 156 THR A N 1
ATOM 1274 C CA . THR A 1 156 ? 11.468 10.460 -11.746 1.00 52.53 156 THR A CA 1
ATOM 1275 C C . THR A 1 156 ? 12.563 9.593 -11.148 1.00 52.53 156 THR A C 1
ATOM 1277 O O . THR A 1 156 ? 13.028 9.859 -10.044 1.00 52.53 156 THR A O 1
ATOM 1280 N N . TYR A 1 157 ? 12.914 8.516 -11.840 1.00 55.66 157 TYR A N 1
ATOM 1281 C CA . TYR A 1 157 ? 13.863 7.510 -11.387 1.00 55.66 157 TYR A CA 1
ATOM 1282 C C . TYR A 1 157 ? 15.247 8.142 -11.185 1.00 55.66 157 TYR A C 1
ATOM 1284 O O . TYR A 1 157 ? 16.070 8.216 -12.098 1.00 55.66 157 TYR A O 1
ATOM 1292 N N . GLN A 1 158 ? 15.501 8.697 -10.005 1.00 49.41 158 GLN A N 1
ATOM 1293 C CA . GLN A 1 158 ? 16.780 9.324 -9.722 1.00 49.41 158 GLN A CA 1
ATOM 1294 C C . GLN A 1 158 ? 17.724 8.233 -9.246 1.00 49.41 158 GLN A C 1
ATOM 1296 O O . GLN A 1 158 ? 17.630 7.747 -8.125 1.00 49.41 158 GLN A O 1
ATOM 1301 N N . ASN A 1 159 ? 18.619 7.829 -10.150 1.00 49.03 159 ASN A N 1
ATOM 1302 C CA . ASN A 1 159 ? 19.764 6.997 -9.817 1.00 49.03 159 ASN A CA 1
ATOM 1303 C C . ASN A 1 159 ? 20.431 7.557 -8.541 1.00 49.03 159 ASN A C 1
ATOM 1305 O O . ASN A 1 159 ? 20.648 8.768 -8.443 1.00 49.03 159 ASN A O 1
ATOM 1309 N N . ILE A 1 160 ? 20.750 6.682 -7.585 1.00 52.88 160 ILE A N 1
ATOM 1310 C CA . ILE A 1 160 ? 21.491 6.999 -6.355 1.00 52.88 160 ILE A CA 1
ATOM 1311 C C . ILE A 1 160 ? 22.741 7.842 -6.671 1.00 52.88 160 ILE A C 1
ATOM 1313 O O . ILE A 1 160 ? 23.060 8.772 -5.931 1.00 52.88 160 ILE A O 1
ATOM 1317 N N . ASP A 1 161 ? 23.373 7.620 -7.828 1.00 53.22 161 ASP A N 1
ATOM 1318 C CA . ASP A 1 161 ? 24.509 8.410 -8.315 1.00 53.22 161 ASP A CA 1
ATOM 1319 C C . ASP A 1 161 ? 24.179 9.901 -8.496 1.00 53.22 161 ASP A C 1
ATOM 1321 O O . ASP A 1 161 ? 24.993 10.763 -8.165 1.00 53.22 161 ASP A O 1
ATOM 1325 N N . LYS A 1 162 ? 22.970 10.243 -8.966 1.00 47.94 162 LYS A N 1
ATOM 1326 C CA . LYS A 1 162 ? 22.509 11.639 -9.065 1.00 47.94 162 LYS A CA 1
ATOM 1327 C C . LYS A 1 162 ? 22.254 12.247 -7.696 1.00 47.94 162 LYS A C 1
ATOM 1329 O O . LYS A 1 162 ? 22.485 13.443 -7.528 1.00 47.94 162 LYS A O 1
ATOM 1334 N N . HIS A 1 163 ? 21.797 11.461 -6.725 1.00 50.38 163 HIS A N 1
ATOM 1335 C CA . HIS A 1 163 ? 21.596 11.957 -5.368 1.00 50.38 163 HIS A CA 1
ATOM 1336 C C . HIS A 1 163 ? 22.942 12.267 -4.706 1.00 50.38 163 HIS A C 1
ATOM 1338 O O . HIS A 1 163 ? 23.113 13.355 -4.160 1.00 50.38 163 HIS A O 1
ATOM 1344 N N . ASN A 1 164 ? 23.934 11.392 -4.899 1.00 48.97 164 ASN A N 1
ATOM 1345 C CA . ASN A 1 164 ? 25.316 11.642 -4.498 1.00 48.97 164 ASN A CA 1
ATOM 1346 C C . ASN A 1 164 ? 25.882 12.888 -5.193 1.00 48.97 164 ASN A C 1
ATOM 1348 O O . ASN A 1 164 ? 26.349 13.782 -4.505 1.00 48.97 164 ASN A O 1
ATOM 1352 N N . LEU A 1 165 ? 25.745 13.026 -6.517 1.00 51.22 165 LEU A N 1
ATOM 1353 C CA . LEU A 1 165 ? 26.178 14.226 -7.253 1.00 51.22 165 LEU A CA 1
ATOM 1354 C C . LEU A 1 165 ? 25.502 15.510 -6.750 1.00 51.22 165 LEU A C 1
ATOM 1356 O O . LEU A 1 165 ? 26.169 16.526 -6.596 1.00 51.22 165 LEU A O 1
ATOM 1360 N N . SER A 1 166 ? 24.202 15.471 -6.453 1.00 51.47 166 SER A N 1
ATOM 1361 C CA . SER A 1 166 ? 23.451 16.629 -5.946 1.00 51.47 166 SER A CA 1
ATOM 1362 C C . SER A 1 166 ? 23.907 17.025 -4.541 1.00 51.47 166 SER A C 1
ATOM 1364 O O . SER A 1 166 ? 24.103 18.207 -4.268 1.00 51.47 166 SER A O 1
ATOM 1366 N N . HIS A 1 167 ? 24.133 16.042 -3.664 1.00 50.94 167 HIS A N 1
ATOM 1367 C CA . HIS A 1 167 ? 24.678 16.261 -2.326 1.00 50.94 167 HIS A CA 1
ATOM 1368 C C . HIS A 1 167 ? 26.130 16.747 -2.371 1.00 50.94 167 HIS A C 1
ATOM 1370 O O . HIS A 1 167 ? 26.477 17.683 -1.658 1.00 50.94 167 HIS A O 1
ATOM 1376 N N . THR A 1 168 ? 26.972 16.176 -3.233 1.00 51.34 168 THR A N 1
ATOM 1377 C CA . THR A 1 168 ? 28.362 16.607 -3.415 1.00 51.34 168 THR A CA 1
ATOM 1378 C C . THR A 1 168 ? 28.426 18.028 -3.974 1.00 51.34 168 THR A C 1
ATOM 1380 O O . THR A 1 168 ? 29.182 18.841 -3.454 1.00 51.34 168 THR A O 1
ATOM 1383 N N . ILE A 1 169 ? 27.588 18.380 -4.954 1.00 53.91 169 ILE A N 1
ATOM 1384 C CA . ILE A 1 169 ? 27.481 19.753 -5.469 1.00 53.91 169 ILE A CA 1
ATOM 1385 C C . ILE A 1 169 ? 26.987 20.705 -4.372 1.00 53.91 169 ILE A C 1
ATOM 1387 O O . ILE A 1 169 ? 27.570 21.772 -4.206 1.00 53.91 169 ILE A O 1
ATOM 1391 N N . ALA A 1 170 ? 25.983 20.317 -3.578 1.00 52.75 170 ALA A N 1
ATOM 1392 C CA . ALA A 1 170 ? 25.492 21.121 -2.458 1.00 52.75 170 ALA A CA 1
ATOM 1393 C C . ALA A 1 170 ? 26.581 21.375 -1.397 1.00 52.75 170 ALA A C 1
ATOM 1395 O O . ALA A 1 170 ? 26.726 22.505 -0.934 1.00 52.75 170 ALA A O 1
ATOM 1396 N N . ILE A 1 171 ? 27.399 20.366 -1.079 1.00 53.69 171 ILE A N 1
ATOM 1397 C CA . ILE A 1 171 ? 28.546 20.482 -0.164 1.00 53.69 171 ILE A CA 1
ATOM 1398 C C . ILE A 1 171 ? 29.623 21.412 -0.746 1.00 53.69 171 ILE A C 1
ATOM 1400 O O . ILE A 1 171 ? 30.093 22.307 -0.043 1.00 53.69 171 ILE A O 1
ATOM 1404 N N . ILE A 1 172 ? 29.958 21.260 -2.034 1.00 54.47 172 ILE A N 1
ATOM 1405 C CA . ILE A 1 172 ? 30.942 22.098 -2.747 1.00 54.47 172 ILE A CA 1
ATOM 1406 C C . ILE A 1 172 ? 30.470 23.559 -2.862 1.00 54.47 172 ILE A C 1
ATOM 1408 O O . ILE A 1 172 ? 31.284 24.476 -2.832 1.00 54.47 172 ILE A O 1
ATOM 1412 N N . SER A 1 173 ? 29.162 23.790 -2.985 1.00 49.56 173 SER A N 1
ATOM 1413 C CA . SER A 1 173 ? 28.570 25.131 -3.100 1.00 49.56 173 SER A CA 1
ATOM 1414 C C . SER A 1 173 ? 28.292 25.824 -1.759 1.00 49.56 173 SER A C 1
ATOM 1416 O O . SER A 1 173 ? 27.885 26.988 -1.750 1.00 49.56 173 SER A O 1
ATOM 1418 N N . SER A 1 174 ? 28.519 25.150 -0.624 1.00 40.31 174 SER A N 1
ATOM 1419 C CA . SER A 1 174 ? 28.449 25.794 0.690 1.00 40.31 174 SER A CA 1
ATOM 1420 C C . SER A 1 174 ? 29.720 26.633 0.938 1.00 40.31 174 SER A C 1
ATOM 1422 O O . SER A 1 174 ? 30.816 26.174 0.615 1.00 40.31 174 SER A O 1
ATOM 1424 N N . PRO A 1 175 ? 29.647 27.844 1.528 1.00 50.41 175 PRO A N 1
ATOM 1425 C CA . PRO A 1 175 ? 30.814 28.724 1.689 1.00 50.41 175 PRO A CA 1
ATOM 1426 C C . PRO A 1 175 ? 31.856 28.236 2.711 1.00 50.41 175 PRO A C 1
ATOM 1428 O O . PRO A 1 175 ? 32.822 28.944 2.989 1.00 50.41 175 PRO A O 1
ATOM 1431 N N . THR A 1 176 ? 31.661 27.067 3.320 1.00 53.88 176 THR A N 1
ATOM 1432 C CA . THR A 1 176 ? 32.478 26.576 4.433 1.00 53.88 176 THR A CA 1
ATOM 1433 C C . THR A 1 176 ? 32.894 25.131 4.192 1.00 53.88 176 THR A C 1
ATOM 1435 O O . THR A 1 176 ? 32.238 24.210 4.669 1.00 53.88 176 THR A O 1
ATOM 1438 N N . GLY A 1 177 ? 33.996 24.920 3.469 1.00 39.09 177 GLY A N 1
ATOM 1439 C CA . GLY A 1 177 ? 34.600 23.589 3.386 1.00 39.09 177 GLY A CA 1
ATOM 1440 C C . GLY A 1 177 ? 35.527 23.344 2.201 1.00 39.09 177 GLY A C 1
ATOM 1441 O O . GLY A 1 177 ? 35.325 22.384 1.468 1.00 39.09 177 GLY A O 1
ATOM 1442 N N . ILE A 1 178 ? 36.565 24.163 2.014 1.00 47.44 178 ILE A N 1
ATOM 1443 C CA . ILE A 1 178 ? 37.768 23.681 1.320 1.00 47.44 178 ILE A CA 1
ATOM 1444 C C . ILE A 1 178 ? 38.601 22.955 2.377 1.00 47.44 178 ILE A C 1
ATOM 1446 O O . ILE A 1 178 ? 38.900 23.559 3.404 1.00 47.44 178 ILE A O 1
ATOM 1450 N N . LEU A 1 179 ? 38.957 21.691 2.132 1.00 36.34 179 LEU A N 1
ATOM 1451 C CA . LEU A 1 179 ? 40.347 21.210 2.131 1.00 36.34 179 LEU A CA 1
ATOM 1452 C C . LEU A 1 179 ? 40.410 19.707 1.787 1.00 36.34 179 LEU A C 1
ATOM 1454 O O . LEU A 1 179 ? 39.765 18.879 2.424 1.00 36.34 179 LEU A O 1
ATOM 1458 N N . ASN A 1 180 ? 41.283 19.413 0.816 1.00 31.06 180 ASN A N 1
ATOM 1459 C CA . ASN A 1 180 ? 41.900 18.123 0.471 1.00 31.06 180 ASN A CA 1
ATOM 1460 C C . ASN A 1 180 ? 41.200 17.254 -0.584 1.00 31.06 180 ASN A C 1
ATOM 1462 O O . ASN A 1 180 ? 40.802 16.119 -0.342 1.00 31.06 180 ASN A O 1
ATOM 1466 N N . ALA A 1 181 ? 41.177 17.778 -1.811 1.00 38.22 181 ALA A N 1
ATOM 1467 C CA . ALA A 1 181 ? 41.284 16.959 -3.012 1.00 38.22 181 ALA A CA 1
ATOM 1468 C C . ALA A 1 181 ? 42.768 16.641 -3.265 1.00 38.22 181 ALA A C 1
ATOM 1470 O O . ALA A 1 181 ? 43.428 17.356 -4.003 1.00 38.22 181 ALA A O 1
ATOM 1471 N N . GLU A 1 182 ? 43.300 15.610 -2.616 1.00 40.84 182 GLU A N 1
ATOM 1472 C CA . GLU A 1 182 ? 44.517 14.901 -3.027 1.00 40.84 182 GLU A CA 1
ATOM 1473 C C . GLU A 1 182 ? 44.539 13.559 -2.280 1.00 40.84 182 GLU A C 1
ATOM 1475 O O . GLU A 1 182 ? 44.190 13.510 -1.104 1.00 40.84 182 GLU A O 1
ATOM 1480 N N . ILE A 1 183 ? 44.943 12.487 -2.971 1.00 44.31 183 ILE A N 1
ATOM 1481 C CA . ILE A 1 183 ? 44.829 11.050 -2.631 1.00 44.31 183 ILE A CA 1
ATOM 1482 C C . ILE A 1 183 ? 43.573 10.396 -3.229 1.00 44.31 183 ILE A C 1
ATOM 1484 O O . ILE A 1 183 ? 42.590 10.167 -2.541 1.00 44.31 183 ILE A O 1
ATOM 1488 N N . PHE A 1 184 ? 43.622 10.091 -4.530 1.00 36.16 184 PHE A N 1
ATOM 1489 C CA . PHE A 1 184 ? 43.183 8.803 -5.105 1.00 36.16 184 PHE A CA 1
ATOM 1490 C C . PHE A 1 184 ? 43.525 8.748 -6.607 1.00 36.16 184 PHE A C 1
ATOM 1492 O O . PHE A 1 184 ? 42.655 8.564 -7.442 1.00 36.16 184 PHE A O 1
ATOM 1499 N N . PHE A 1 185 ? 44.802 8.924 -6.959 1.00 36.06 185 PHE A N 1
ATOM 1500 C CA . PHE A 1 185 ? 45.405 8.331 -8.162 1.00 36.06 185 PHE A CA 1
ATOM 1501 C C . PHE A 1 185 ? 46.911 8.203 -7.907 1.00 36.06 185 PHE A C 1
ATOM 1503 O O . PHE A 1 185 ? 47.619 9.207 -7.853 1.00 36.06 185 PHE A O 1
ATOM 1510 N N . GLY A 1 186 ? 47.357 6.965 -7.688 1.00 31.97 186 GLY A N 1
ATOM 1511 C CA . GLY A 1 186 ? 48.726 6.578 -7.347 1.00 31.97 186 GLY A CA 1
ATOM 1512 C C . GLY A 1 186 ? 48.736 5.206 -6.701 1.00 31.97 186 GLY A C 1
ATOM 1513 O O . GLY A 1 186 ? 48.511 5.162 -5.475 1.00 31.97 186 GLY A O 1
#

Radius of gyration: 20.97 Å; Cα contacts (8 Å, |Δi|>4): 199; chains: 1; bounding box: 71×51×55 Å

Organism: NCBI:txid2755051

InterPro domains:
  IPR009492 TniQ [PF06527] (10-101)

Secondary structure (DSSP, 8-state):
----S--HHHHHHHHSSHHHHHTTS-HHHHHHHHHHHHHT-HHHHHHHTS--TT-SS---SEEEE-HHHHHHHHHHHSS----GGGGSTT--B-TTT--BPEEEEEETT-SSTT------TTT---S-B----HHHHHHHHHHHHHHHHHHHS------HHHHHHHHHHHHHTSSS-------S--